Protein AF-0000000085124820 (afdb_homodimer)

Structure (mmCIF, N/CA/C/O backbone):
data_AF-0000000085124820-model_v1
#
loop_
_entity.id
_entity.type
_entity.pdbx_description
1 polymer 'Cupin 2 conserved barrel domain protein'
#
loop_
_atom_site.group_PDB
_atom_site.id
_atom_site.type_symbol
_atom_site.label_atom_id
_atom_site.label_alt_id
_atom_site.label_comp_id
_atom_site.label_asym_id
_atom_site.label_entity_id
_atom_site.label_seq_id
_atom_site.pdbx_PDB_ins_code
_atom_site.Cartn_x
_atom_site.Cartn_y
_atom_site.Cartn_z
_atom_site.occupancy
_atom_site.B_iso_or_equiv
_atom_site.auth_seq_id
_atom_site.auth_comp_id
_atom_site.auth_asym_id
_atom_site.auth_atom_id
_atom_site.pdbx_PDB_model_num
ATOM 1 N N . MET A 1 1 ? -10.109 -8.547 -11.883 1 89.12 1 MET A N 1
ATOM 2 C CA . MET A 1 1 ? -8.789 -7.934 -11.75 1 89.12 1 MET A CA 1
ATOM 3 C C . MET A 1 1 ? -8.812 -6.484 -12.227 1 89.12 1 MET A C 1
ATOM 5 O O . MET A 1 1 ? -9.57 -6.137 -13.133 1 89.12 1 MET A O 1
ATOM 9 N N . LYS A 1 2 ? -8.109 -5.598 -11.578 1 95.06 2 LYS A N 1
ATOM 10 C CA . LYS A 1 2 ? -7.84 -4.234 -12.031 1 95.06 2 LYS A CA 1
ATOM 11 C C . LYS A 1 2 ? -6.34 -3.988 -12.156 1 95.06 2 LYS A C 1
ATOM 13 O O . LYS A 1 2 ? -5.57 -4.316 -11.25 1 95.06 2 LYS A O 1
ATOM 18 N N . LEU A 1 3 ? -5.945 -3.562 -13.367 1 98.12 3 LEU A N 1
ATOM 19 C CA . LEU A 1 3 ? -4.562 -3.176 -13.617 1 98.12 3 LEU A CA 1
ATOM 20 C C . LEU A 1 3 ? -4.477 -1.727 -14.078 1 98.12 3 LEU A C 1
ATOM 22 O O . LEU A 1 3 ? -5.176 -1.329 -15.016 1 98.12 3 LEU A O 1
ATOM 26 N N . THR A 1 4 ? -3.756 -0.918 -13.445 1 98.69 4 THR A N 1
ATOM 27 C CA . THR A 1 4 ? -3.502 0.461 -13.844 1 98.69 4 THR A CA 1
ATOM 28 C C . THR A 1 4 ? -2.045 0.838 -13.594 1 98.69 4 THR A C 1
ATOM 30 O O . THR A 1 4 ? -1.232 -0.014 -13.227 1 98.69 4 THR A O 1
ATOM 33 N N . ASN A 1 5 ? -1.662 2.039 -13.977 1 98.75 5 ASN A N 1
ATOM 34 C CA . ASN A 1 5 ? -0.341 2.598 -13.711 1 98.75 5 ASN A CA 1
ATOM 35 C C . ASN A 1 5 ? -0.435 3.98 -13.07 1 98.75 5 ASN A C 1
ATOM 37 O O . ASN A 1 5 ? -1.304 4.777 -13.43 1 98.75 5 ASN A O 1
ATOM 41 N N . GLU A 1 6 ? 0.48 4.219 -12.164 1 98.38 6 GLU A N 1
ATOM 42 C CA . GLU A 1 6 ? 0.399 5.5 -11.461 1 98.38 6 GLU A CA 1
ATOM 43 C C . GLU A 1 6 ? 0.454 6.668 -12.445 1 98.38 6 GLU A C 1
ATOM 45 O O . GLU A 1 6 ? -0.133 7.723 -12.195 1 98.38 6 GLU A O 1
ATOM 50 N N . ASN A 1 7 ? 1.068 6.473 -13.617 1 97.88 7 ASN A N 1
ATOM 51 C CA . ASN A 1 7 ? 1.208 7.543 -14.602 1 97.88 7 ASN A CA 1
ATOM 52 C C . ASN A 1 7 ? -0.122 7.855 -15.281 1 97.88 7 ASN A C 1
ATOM 54 O O . ASN A 1 7 ? -0.252 8.875 -15.953 1 97.88 7 ASN A O 1
ATOM 58 N N . LYS A 1 8 ? -1.104 6.98 -15.156 1 98.12 8 LYS A N 1
ATOM 59 C CA . LYS A 1 8 ? -2.42 7.207 -15.75 1 98.12 8 LYS A CA 1
ATOM 60 C C . LYS A 1 8 ? -3.332 7.965 -14.789 1 98.12 8 LYS A C 1
ATOM 62 O O . LYS A 1 8 ? -4.52 8.141 -15.062 1 98.12 8 LYS A O 1
ATOM 67 N N . HIS A 1 9 ? -2.809 8.328 -13.656 1 98.56 9 HIS A N 1
ATOM 68 C CA . HIS A 1 9 ? -3.525 9.07 -12.625 1 98.56 9 HIS A CA 1
ATOM 69 C C . HIS A 1 9 ? -2.812 10.375 -12.289 1 98.56 9 HIS A C 1
ATOM 71 O O . HIS A 1 9 ? -1.619 10.523 -12.562 1 98.56 9 HIS A O 1
ATOM 77 N N . GLU A 1 10 ? -3.531 11.266 -11.703 1 98.12 10 GLU A N 1
ATOM 78 C CA . GLU A 1 10 ? -2.973 12.594 -11.438 1 98.12 10 GLU A CA 1
ATOM 79 C C . GLU A 1 10 ? -2.986 12.906 -9.938 1 98.12 10 GLU A C 1
ATOM 81 O O . GLU A 1 10 ? -3.918 12.523 -9.227 1 98.12 10 GLU A O 1
ATOM 86 N N . TYR A 1 11 ? -1.913 13.578 -9.57 1 98.25 11 TYR A N 1
ATOM 87 C CA . TYR A 1 11 ? -1.943 14.164 -8.227 1 98.25 11 TYR A CA 1
ATOM 88 C C . TYR A 1 11 ? -3.02 15.234 -8.125 1 98.25 11 TYR A C 1
ATOM 90 O O . TYR A 1 11 ? -3.291 15.945 -9.094 1 98.25 11 TYR A O 1
ATOM 98 N N . ARG A 1 12 ? -3.541 15.367 -6.953 1 97.19 12 ARG A N 1
ATOM 99 C CA . ARG A 1 12 ? -4.648 16.297 -6.738 1 97.19 12 ARG A CA 1
ATOM 100 C C . ARG A 1 12 ? -4.227 17.734 -7.047 1 97.19 12 ARG A C 1
ATOM 102 O O . ARG A 1 12 ? -5.027 18.516 -7.555 1 97.19 12 ARG A O 1
ATOM 109 N N . PHE A 1 13 ? -2.932 18.047 -6.844 1 96.69 13 PHE A N 1
ATOM 110 C CA . PHE A 1 13 ? -2.488 19.422 -6.996 1 96.69 13 PHE A CA 1
ATOM 111 C C . PHE A 1 13 ? -1.416 19.531 -8.07 1 96.69 13 PHE A C 1
ATOM 113 O O . PHE A 1 13 ? -0.455 20.297 -7.926 1 96.69 13 PHE A O 1
ATOM 120 N N . GLY A 1 14 ? -1.588 18.719 -9.125 1 94.56 14 GLY A N 1
ATOM 121 C CA . GLY A 1 14 ? -0.687 18.75 -10.266 1 94.56 14 GLY A CA 1
ATOM 122 C C . GLY A 1 14 ? 0.571 17.938 -10.055 1 94.56 14 GLY A C 1
ATOM 123 O O . GLY A 1 14 ? 0.647 16.781 -10.484 1 94.56 14 GLY A O 1
ATOM 124 N N . THR A 1 15 ? 1.435 18.453 -9.18 1 94.5 15 THR A N 1
ATOM 125 C CA . THR A 1 15 ? 2.717 17.781 -9 1 94.5 15 THR A CA 1
ATOM 126 C C . THR A 1 15 ? 2.807 17.141 -7.617 1 94.5 15 THR A C 1
ATOM 128 O O . THR A 1 15 ? 3.752 16.406 -7.328 1 94.5 15 THR A O 1
ATOM 131 N N . HIS A 1 16 ? 1.768 17.484 -6.84 1 97.38 16 HIS A N 1
ATOM 132 C CA . HIS A 1 16 ? 1.842 16.984 -5.473 1 97.38 16 HIS A CA 1
ATOM 133 C C . HIS A 1 16 ? 0.453 16.672 -4.922 1 97.38 16 HIS A C 1
ATOM 135 O O . HIS A 1 16 ? -0.55 16.875 -5.613 1 97.38 16 HIS A O 1
ATOM 141 N N . GLY A 1 17 ? 0.418 16.141 -3.705 1 98.06 17 GLY A N 1
ATOM 142 C CA . GLY A 1 17 ? -0.829 15.688 -3.105 1 98.06 17 GLY A CA 1
ATOM 143 C C . GLY A 1 17 ? -1.115 14.219 -3.35 1 98.06 17 GLY A C 1
ATOM 144 O O . GLY A 1 17 ? -0.301 13.516 -3.947 1 98.06 17 GLY A O 1
ATOM 145 N N . PRO A 1 18 ? -2.203 13.805 -2.838 1 98.19 18 PRO A N 1
ATOM 146 C CA . PRO A 1 18 ? -2.564 12.398 -3.027 1 98.19 18 PRO A CA 1
ATOM 147 C C . PRO A 1 18 ? -2.971 12.078 -4.465 1 98.19 18 PRO A C 1
ATOM 149 O O . PRO A 1 18 ? -3.623 12.898 -5.121 1 98.19 18 PRO A O 1
ATOM 152 N N . LYS A 1 19 ? -2.471 11.039 -4.988 1 98.69 19 LYS A N 1
ATOM 153 C CA . LYS A 1 19 ? -2.861 10.422 -6.254 1 98.69 19 LYS A CA 1
ATOM 154 C C . LYS A 1 19 ? -3.461 9.039 -6.023 1 98.69 19 LYS A C 1
ATOM 156 O O . LYS A 1 19 ? -2.746 8.094 -5.688 1 98.69 19 LYS A O 1
ATOM 161 N N . TYR A 1 20 ? -4.809 8.938 -6.211 1 98.5 20 TYR A N 1
ATOM 162 C CA . TYR A 1 20 ? -5.484 7.664 -5.984 1 98.5 20 TYR A CA 1
ATOM 163 C C . TYR A 1 20 ? -5.355 6.754 -7.203 1 98.5 20 TYR A C 1
ATOM 165 O O . TYR A 1 20 ? -5.617 7.18 -8.328 1 98.5 20 TYR A O 1
ATOM 173 N N . LEU A 1 21 ? -4.98 5.555 -6.961 1 98.69 21 LEU A N 1
ATOM 174 C CA . LEU A 1 21 ? -4.938 4.566 -8.031 1 98.69 21 LEU A CA 1
ATOM 175 C C . LEU A 1 21 ? -6.172 3.67 -7.996 1 98.69 21 LEU A C 1
ATOM 177 O O . LEU A 1 21 ? -6.582 3.125 -9.023 1 98.69 21 LEU A O 1
ATOM 181 N N . THR A 1 22 ? -6.723 3.48 -6.773 1 97.81 22 THR A N 1
ATOM 182 C CA . THR A 1 22 ? -7.977 2.75 -6.613 1 97.81 22 THR A CA 1
ATOM 183 C C . THR A 1 22 ? -8.797 3.336 -5.473 1 97.81 22 THR A C 1
ATOM 185 O O . THR A 1 22 ? -8.242 3.83 -4.488 1 97.81 22 THR A O 1
ATOM 188 N N . LYS A 1 23 ? -10.086 3.275 -5.641 1 96.88 23 LYS A N 1
ATOM 189 C CA . LYS A 1 23 ? -11.07 3.529 -4.594 1 96.88 23 LYS A CA 1
ATOM 190 C C . LYS A 1 23 ? -12.039 2.359 -4.453 1 96.88 23 LYS A C 1
ATOM 192 O O . LYS A 1 23 ? -13.094 2.344 -5.086 1 96.88 23 LYS A O 1
ATOM 197 N N . GLY A 1 24 ? -11.625 1.515 -3.551 1 95.94 24 GLY A N 1
ATOM 198 C CA . GLY A 1 24 ? -12.422 0.315 -3.355 1 95.94 24 GLY A CA 1
ATOM 199 C C . GLY A 1 24 ? -12.016 -0.83 -4.262 1 95.94 24 GLY A C 1
ATOM 200 O O . GLY A 1 24 ? -11.055 -0.713 -5.02 1 95.94 24 GLY A O 1
ATOM 201 N N . PRO A 1 25 ? -12.695 -1.983 -4.156 1 95.44 25 PRO A N 1
ATOM 202 C CA . PRO A 1 25 ? -13.867 -2.182 -3.297 1 95.44 25 PRO A CA 1
ATOM 203 C C . PRO A 1 25 ? -13.492 -2.352 -1.825 1 95.44 25 PRO A C 1
ATOM 205 O O . PRO A 1 25 ? -14.328 -2.146 -0.945 1 95.44 25 PRO A O 1
ATOM 208 N N . MET A 1 26 ? -12.211 -2.74 -1.497 1 96.88 26 MET A N 1
ATOM 209 C CA . MET A 1 26 ? -11.891 -3.031 -0.102 1 96.88 26 MET A CA 1
ATOM 210 C C . MET A 1 26 ? -11.094 -1.89 0.521 1 96.88 26 MET A C 1
ATOM 212 O O . MET A 1 26 ? -11.312 -1.537 1.682 1 96.88 26 MET A O 1
ATOM 216 N N . VAL A 1 27 ? -10.234 -1.326 -0.268 1 97.88 27 VAL A N 1
ATOM 217 C CA . VAL A 1 27 ? -9.383 -0.256 0.25 1 97.88 27 VAL A CA 1
ATOM 218 C C . VAL A 1 27 ? -9.32 0.885 -0.764 1 97.88 27 VAL A C 1
ATOM 220 O O . VAL A 1 27 ? -9.664 0.706 -1.935 1 97.88 27 VAL A O 1
ATOM 223 N N . ASP A 1 28 ? -9 2.033 -0.305 1 98 28 ASP A N 1
ATOM 224 C CA . ASP A 1 28 ? -8.43 3.076 -1.152 1 98 28 ASP A CA 1
ATOM 225 C C . ASP A 1 28 ? -6.902 3.064 -1.083 1 98 28 ASP A C 1
ATOM 227 O O . ASP A 1 28 ? -6.324 2.857 -0.013 1 98 28 ASP A O 1
ATOM 231 N N . MET A 1 29 ? -6.305 3.227 -2.229 1 98.62 29 MET A N 1
ATOM 232 C CA . MET A 1 29 ? -4.848 3.215 -2.258 1 98.62 29 MET A CA 1
ATOM 233 C C . MET A 1 29 ? -4.316 4.164 -3.324 1 98.62 29 MET A C 1
ATOM 235 O O . MET A 1 29 ? -4.906 4.293 -4.398 1 98.62 29 MET A O 1
ATOM 239 N N . GLY A 1 30 ? -3.223 4.793 -3.018 1 98.75 30 GLY A N 1
ATOM 240 C CA . GLY A 1 30 ? -2.529 5.66 -3.959 1 98.75 30 GLY A CA 1
ATOM 241 C C . GLY A 1 30 ? -1.131 6.035 -3.506 1 98.75 30 GLY A C 1
ATOM 242 O O . GLY A 1 30 ? -0.54 5.348 -2.668 1 98.75 30 GLY A O 1
ATOM 243 N N . VAL A 1 31 ? -0.598 6.984 -4.18 1 98.88 31 VAL A N 1
ATOM 244 C CA . VAL A 1 31 ? 0.69 7.574 -3.826 1 98.88 31 VAL A CA 1
ATOM 245 C C . VAL A 1 31 ? 0.506 9.047 -3.465 1 98.88 31 VAL A C 1
ATOM 247 O O . VAL A 1 31 ? -0.367 9.719 -4.016 1 98.88 31 VAL A O 1
ATOM 250 N N . VAL A 1 32 ? 1.283 9.492 -2.531 1 98.88 32 VAL A N 1
ATOM 251 C CA . VAL A 1 32 ? 1.224 10.898 -2.145 1 98.88 32 VAL A CA 1
ATOM 252 C C . VAL A 1 32 ? 2.621 11.508 -2.199 1 98.88 32 VAL A C 1
ATOM 254 O O . VAL A 1 32 ? 3.604 10.867 -1.826 1 98.88 32 VAL A O 1
ATOM 257 N N . VAL A 1 33 ? 2.711 12.688 -2.705 1 98.81 33 VAL A N 1
ATOM 258 C CA . VAL A 1 33 ? 3.93 13.492 -2.684 1 98.81 33 VAL A CA 1
ATOM 259 C C . VAL A 1 33 ? 3.686 14.781 -1.9 1 98.81 33 VAL A C 1
ATOM 261 O O . VAL A 1 33 ? 2.68 15.461 -2.111 1 98.81 33 VAL A O 1
ATOM 264 N N . ILE A 1 34 ? 4.523 15.023 -0.962 1 98.75 34 ILE A N 1
ATOM 265 C CA . ILE A 1 34 ? 4.523 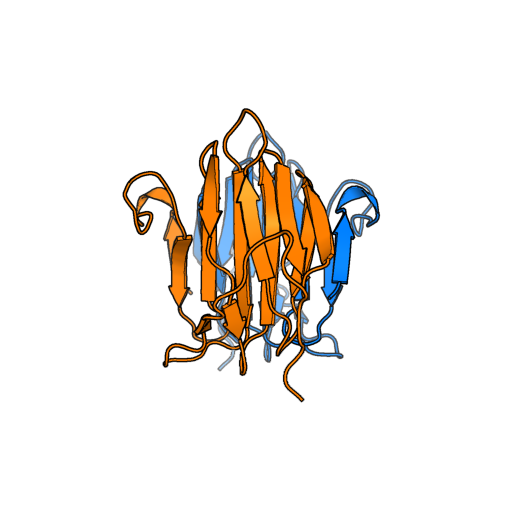16.281 -0.232 1 98.75 34 ILE A CA 1
ATOM 266 C C . ILE A 1 34 ? 5.816 17.047 -0.525 1 98.75 34 ILE A C 1
ATOM 268 O O . ILE A 1 34 ? 6.906 16.594 -0.169 1 98.75 34 ILE A O 1
ATOM 272 N N . GLY A 1 35 ? 5.645 18.141 -1.199 1 98.38 35 GLY A N 1
ATOM 273 C CA . GLY A 1 35 ? 6.797 18.938 -1.604 1 98.38 35 GLY A CA 1
ATOM 274 C C . GLY A 1 35 ? 7.512 19.594 -0.438 1 98.38 35 GLY A C 1
ATOM 275 O O . GLY A 1 35 ? 6.984 19.625 0.677 1 98.38 35 GLY A O 1
ATOM 276 N N . VAL A 1 36 ? 8.711 20.141 -0.765 1 97.94 36 VAL A N 1
ATOM 277 C CA . VAL A 1 36 ? 9.492 20.844 0.241 1 97.94 36 VAL A CA 1
ATOM 278 C C . VAL A 1 36 ? 8.688 22 0.803 1 97.94 36 VAL A C 1
ATOM 280 O O . VAL A 1 36 ? 8.164 22.828 0.046 1 97.94 36 VAL A O 1
ATOM 283 N N . GLY A 1 37 ? 8.516 22 2.139 1 97.56 37 GLY A N 1
ATOM 284 C CA . GLY A 1 37 ? 7.84 23.094 2.814 1 97.56 37 GLY A CA 1
ATOM 285 C C . GLY A 1 37 ? 6.328 22.969 2.799 1 97.56 37 GLY A C 1
ATOM 286 O O . GLY A 1 37 ? 5.629 23.766 3.439 1 97.56 37 GLY A O 1
ATOM 287 N N . GLU A 1 38 ? 5.809 21.969 2.125 1 97.75 38 GLU A N 1
ATOM 288 C CA . GLU A 1 38 ? 4.367 21.797 2.021 1 97.75 38 GLU A CA 1
ATOM 289 C C . GLU A 1 38 ? 3.803 21.109 3.266 1 97.75 38 GLU A C 1
ATOM 291 O O . GLU A 1 38 ? 4.531 20.438 3.992 1 97.75 38 GLU A O 1
ATOM 296 N N . GLU A 1 39 ? 2.512 21.328 3.469 1 96.88 39 GLU A N 1
ATOM 297 C CA . GLU A 1 39 ? 1.805 20.734 4.594 1 96.88 39 GLU A CA 1
ATOM 298 C C . GLU A 1 39 ? 0.5 20.078 4.145 1 96.88 39 GLU A C 1
ATOM 300 O O . GLU A 1 39 ? -0.139 20.547 3.199 1 96.88 39 GLU A O 1
ATOM 305 N N . HIS A 1 40 ? 0.171 19.047 4.73 1 96.88 40 HIS A N 1
ATOM 306 C CA . HIS A 1 40 ? -1.175 18.484 4.703 1 96.88 40 HIS A CA 1
ATOM 307 C C . HIS A 1 40 ? -1.888 18.703 6.035 1 96.88 40 HIS A C 1
ATOM 309 O O . HIS A 1 40 ? -1.462 18.172 7.066 1 96.88 40 HIS A O 1
ATOM 315 N N . PRO A 1 41 ? -2.967 19.40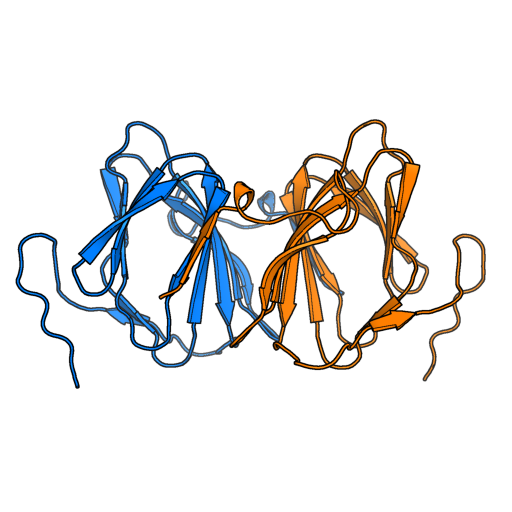6 5.996 1 96.69 41 PRO A N 1
ATOM 316 C CA . PRO A 1 41 ? -3.578 19.891 7.234 1 96.69 41 PRO A CA 1
ATOM 317 C C . PRO A 1 41 ? -4.012 18.766 8.164 1 96.69 41 PRO A C 1
ATOM 319 O O . PRO A 1 41 ? -4.305 17.656 7.707 1 96.69 41 PRO A O 1
ATOM 322 N N . CYS A 1 42 ? -4.121 19.125 9.352 1 97.38 42 CYS A N 1
ATOM 323 C CA . CYS A 1 42 ? -4.496 18.188 10.406 1 97.38 42 CYS A CA 1
ATOM 324 C C . CYS A 1 42 ? -5.918 17.672 10.211 1 97.38 42 CYS A C 1
ATOM 326 O O . CYS A 1 42 ? -6.844 18.469 9.992 1 97.38 42 CYS A O 1
ATOM 328 N N . HIS A 1 43 ? -6.109 16.438 10.242 1 97.38 43 HIS A N 1
ATOM 329 C CA . HIS A 1 43 ? -7.422 15.805 10.133 1 97.38 43 HIS A CA 1
ATOM 330 C C . HIS A 1 43 ? -7.414 14.406 10.742 1 97.38 43 HIS A C 1
ATOM 332 O O . HIS A 1 43 ? -6.355 13.875 11.094 1 97.38 43 HIS A O 1
ATOM 338 N N . LYS A 1 44 ? -8.555 13.852 10.969 1 96.75 44 LYS A N 1
ATOM 339 C CA . LYS A 1 44 ? -8.727 12.469 11.406 1 96.75 44 LYS A CA 1
ATOM 340 C C . LYS A 1 44 ? -9.797 11.758 10.586 1 96.75 44 LYS A C 1
ATOM 342 O O . LYS A 1 44 ? -10.562 12.398 9.875 1 96.75 44 LYS A O 1
ATOM 347 N N . HIS A 1 45 ? -9.734 10.484 10.609 1 95.81 45 HIS A N 1
ATOM 348 C CA . HIS A 1 45 ? -10.766 9.641 10.016 1 95.81 45 HIS A CA 1
ATOM 349 C C . HIS A 1 45 ? -11.562 8.914 11.094 1 95.81 45 HIS A C 1
ATOM 351 O O . HIS A 1 45 ? -11.008 8.508 12.109 1 95.81 45 HIS A O 1
ATOM 357 N N . THR A 1 46 ? -12.82 8.742 10.828 1 93.94 46 THR A N 1
ATOM 358 C CA . THR A 1 46 ? -13.672 8.141 11.859 1 93.94 46 THR A CA 1
ATOM 359 C C . THR A 1 46 ? -14.047 6.711 11.484 1 93.94 46 THR A C 1
ATOM 361 O O . THR A 1 46 ? -14.375 5.902 12.352 1 93.94 46 THR A O 1
ATOM 364 N N . LYS A 1 47 ? -13.906 6.379 10.258 1 95.19 47 LYS A N 1
ATOM 365 C CA . LYS A 1 47 ? -14.383 5.074 9.805 1 95.19 47 LYS A CA 1
ATOM 366 C C . LYS A 1 47 ? -13.258 4.285 9.133 1 95.19 47 LYS A C 1
ATOM 368 O O . LYS A 1 47 ? -13.375 3.072 8.945 1 95.19 47 LYS A O 1
ATOM 373 N N . GLN A 1 48 ? -12.188 5.004 8.781 1 96.19 48 GLN A N 1
ATOM 374 C CA . GLN A 1 48 ? -11.086 4.375 8.055 1 96.19 48 GLN A CA 1
ATOM 375 C C . GLN A 1 48 ? -9.773 4.535 8.812 1 96.19 48 GLN A C 1
ATOM 377 O O . GLN A 1 48 ? -9.508 5.586 9.398 1 96.19 48 GLN A O 1
ATOM 382 N N . GLU A 1 49 ? -9.023 3.506 8.828 1 96.56 49 GLU A N 1
ATOM 383 C CA . GLU A 1 49 ? -7.605 3.662 9.148 1 96.56 49 GLU A CA 1
ATOM 384 C C . GLU A 1 49 ? -6.82 4.16 7.938 1 96.56 49 GLU A C 1
ATOM 386 O O . GLU A 1 49 ? -7.152 3.828 6.797 1 96.56 49 GLU A O 1
ATOM 391 N N . GLU A 1 50 ? -5.848 4.883 8.148 1 98 50 GLU A N 1
ATOM 392 C CA . GLU A 1 50 ? -4.957 5.352 7.094 1 98 50 GLU A CA 1
ATOM 393 C C . GLU A 1 50 ? -3.5 5.035 7.414 1 98 50 GLU A C 1
ATOM 395 O O . GLU A 1 50 ? -3.055 5.223 8.547 1 98 50 GLU A O 1
ATOM 400 N N . SER A 1 51 ? -2.836 4.48 6.496 1 98.62 51 SER A N 1
ATOM 401 C CA . SER A 1 51 ? -1.438 4.121 6.711 1 98.62 51 SER A CA 1
ATOM 402 C C . SER A 1 51 ? -0.562 4.598 5.555 1 98.62 51 SER A C 1
ATOM 404 O O . SER A 1 51 ? -1.066 4.906 4.473 1 98.62 51 SER A O 1
ATOM 406 N N . PHE A 1 52 ? 0.729 4.73 5.812 1 98.88 52 PHE A N 1
ATOM 407 C CA . PHE A 1 52 ? 1.701 5.277 4.871 1 98.88 52 PHE A CA 1
ATOM 408 C C . PHE A 1 52 ? 2.969 4.43 4.848 1 98.88 52 PHE A C 1
ATOM 410 O O . PHE A 1 52 ? 3.572 4.18 5.895 1 98.88 52 PHE A O 1
ATOM 417 N N . PHE A 1 53 ? 3.373 3.943 3.734 1 98.94 53 PHE A N 1
ATOM 418 C CA . PHE A 1 53 ? 4.68 3.334 3.527 1 98.94 53 PHE A CA 1
ATOM 419 C C . PHE A 1 53 ? 5.598 4.273 2.75 1 98.94 53 PHE A C 1
ATOM 421 O O . PHE A 1 53 ? 5.336 4.578 1.584 1 98.94 53 PHE A O 1
ATOM 428 N N . VAL A 1 54 ? 6.664 4.703 3.377 1 98.94 54 VAL A N 1
ATOM 429 C CA . VAL A 1 54 ? 7.48 5.777 2.826 1 98.94 54 VAL A CA 1
ATOM 430 C C . VAL A 1 54 ? 8.398 5.227 1.739 1 98.94 54 VAL A C 1
ATOM 432 O O . VAL A 1 54 ? 9.148 4.273 1.977 1 98.94 54 VAL A O 1
ATOM 435 N N . LEU A 1 55 ? 8.328 5.84 0.621 1 98.88 55 LEU A N 1
ATOM 436 C CA . LEU A 1 55 ? 9.117 5.41 -0.528 1 98.88 55 LEU A CA 1
ATOM 437 C C . LEU A 1 55 ? 10.367 6.27 -0.68 1 98.88 55 LEU A C 1
ATOM 439 O O . LEU A 1 55 ? 11.43 5.773 -1.072 1 98.88 55 LEU A O 1
ATOM 443 N N . GLU A 1 56 ? 10.188 7.543 -0.454 1 98.75 56 GLU A N 1
ATOM 444 C CA . GLU A 1 56 ? 11.273 8.5 -0.638 1 98.75 56 GLU A CA 1
ATOM 445 C C . GLU A 1 56 ? 11.195 9.633 0.383 1 98.75 56 GLU A C 1
ATOM 447 O O . GLU A 1 56 ? 10.102 10.078 0.739 1 98.75 56 GLU A O 1
ATOM 452 N N . GLY A 1 57 ? 12.359 10.109 0.799 1 98.62 57 GLY A N 1
ATOM 453 C CA . GLY A 1 57 ? 12.445 11.305 1.628 1 98.62 57 GLY A CA 1
ATOM 454 C C . GLY A 1 57 ? 12.031 11.062 3.066 1 98.62 57 GLY A C 1
ATOM 455 O O . GLY A 1 57 ? 12.125 9.945 3.566 1 98.62 57 GLY A O 1
ATOM 456 N N . GLU A 1 58 ? 11.828 12.141 3.758 1 98.75 58 GLU A N 1
ATOM 457 C CA . GLU A 1 58 ? 11.359 12.156 5.141 1 98.75 58 GLU A CA 1
ATOM 458 C C . GLU A 1 58 ? 10.336 13.258 5.367 1 98.75 58 GLU A C 1
ATOM 460 O O . GLU A 1 58 ? 10.258 14.211 4.586 1 98.75 58 GLU A O 1
ATOM 465 N N . CYS A 1 59 ? 9.555 13.094 6.355 1 98.81 59 CYS A N 1
ATOM 466 C CA . CYS A 1 59 ? 8.484 14.047 6.633 1 98.81 59 CYS A CA 1
ATOM 467 C C . CYS A 1 59 ? 8.133 14.047 8.117 1 98.81 59 CYS A C 1
ATOM 469 O O . CYS A 1 59 ? 8.125 12.992 8.758 1 98.81 59 CYS A O 1
ATOM 471 N N . SER A 1 60 ? 7.875 15.203 8.641 1 98.69 60 SER A N 1
ATOM 472 C CA . SER A 1 60 ? 7.336 15.312 9.992 1 98.69 60 SER A CA 1
ATOM 473 C C . SER A 1 60 ? 5.84 15.023 10.016 1 98.69 60 SER A C 1
ATOM 475 O O . SER A 1 60 ? 5.086 15.578 9.211 1 98.69 60 SER A O 1
ATOM 477 N N . VAL A 1 61 ? 5.445 14.18 10.906 1 98.62 61 VAL A N 1
ATOM 478 C CA . VAL A 1 61 ? 4.035 13.883 11.117 1 98.62 61 VAL A CA 1
ATOM 479 C C . VAL A 1 61 ? 3.654 14.18 12.57 1 98.62 61 VAL A C 1
ATOM 481 O O . VAL A 1 61 ? 4.348 13.758 13.5 1 98.62 61 VAL A O 1
ATOM 484 N N . TYR A 1 62 ? 2.625 14.883 12.727 1 97.56 62 TYR A N 1
ATOM 485 C CA . TYR A 1 62 ? 2.08 15.148 14.055 1 97.56 62 TYR A CA 1
ATOM 486 C C . TYR A 1 62 ? 0.86 14.273 14.328 1 97.56 62 TYR A C 1
ATOM 488 O O . TYR A 1 62 ? -0.199 14.477 13.727 1 97.56 62 TYR A O 1
ATOM 496 N N . LEU A 1 63 ? 1.028 13.344 15.188 1 97.19 63 LEU A N 1
ATOM 497 C CA . LEU A 1 63 ? -0.025 12.422 15.602 1 97.19 63 LEU A CA 1
ATOM 498 C C . LEU A 1 63 ? -0.615 12.836 16.953 1 97.19 63 LEU A C 1
ATOM 500 O O . LEU A 1 63 ? 0.038 12.695 17.984 1 97.19 63 LEU A O 1
ATOM 504 N N . ASP A 1 64 ? -1.857 13.297 16.906 1 96.12 64 ASP A N 1
ATOM 505 C CA . ASP A 1 64 ? -2.457 13.859 18.125 1 96.12 64 ASP A CA 1
ATOM 506 C C . ASP A 1 64 ? -1.501 14.828 18.812 1 96.12 64 ASP A C 1
ATOM 508 O O . ASP A 1 64 ? -1.283 14.742 20.016 1 96.12 64 ASP A O 1
ATOM 512 N N . GLY A 1 65 ? -0.895 15.539 17.953 1 95.5 65 GLY A N 1
ATOM 513 C CA . GLY A 1 65 ? -0.081 16.641 18.453 1 95.5 65 GLY A CA 1
ATOM 514 C C . GLY A 1 65 ? 1.36 16.25 18.703 1 95.5 65 GLY A C 1
ATOM 515 O O . GLY A 1 65 ? 2.195 17.094 19.031 1 95.5 65 GLY A O 1
ATOM 516 N N . VAL A 1 66 ? 1.687 15.008 18.656 1 95.44 66 VAL A N 1
ATOM 517 C CA . VAL A 1 66 ? 3.035 14.531 18.938 1 95.44 66 VAL A CA 1
ATOM 518 C C . VAL A 1 66 ? 3.803 14.328 17.641 1 95.44 66 VAL A C 1
ATOM 520 O O . VAL A 1 66 ? 3.369 13.57 16.766 1 95.44 66 VAL A O 1
ATOM 523 N N . LYS A 1 67 ? 4.961 14.914 17.562 1 97.12 67 LYS A N 1
ATOM 524 C CA . LYS A 1 67 ? 5.754 14.891 16.344 1 97.12 67 LYS A CA 1
ATOM 525 C C . LYS A 1 67 ? 6.543 13.586 16.219 1 97.12 67 LYS A C 1
ATOM 527 O O . LYS A 1 67 ? 7.195 13.164 17.172 1 97.12 67 LYS A O 1
ATOM 532 N N . VAL A 1 68 ? 6.473 13.047 15.102 1 97.62 68 VAL A N 1
ATOM 533 C CA . VAL A 1 68 ? 7.336 11.938 14.695 1 97.62 68 VAL A CA 1
ATOM 534 C C . VAL A 1 68 ? 7.863 12.188 13.281 1 97.62 68 VAL A C 1
ATOM 536 O O . VAL A 1 68 ? 7.152 12.734 12.438 1 97.62 68 VAL A O 1
ATOM 539 N N . VAL A 1 69 ? 9.133 11.836 13.047 1 98.69 69 VAL A N 1
ATOM 540 C CA . VAL A 1 69 ? 9.688 11.938 11.703 1 98.69 69 VAL A CA 1
ATOM 541 C C . VAL A 1 69 ? 9.719 10.555 11.055 1 98.69 69 VAL A C 1
ATOM 543 O O . VAL A 1 69 ? 10.266 9.609 11.625 1 98.69 69 VAL A O 1
ATOM 546 N N . ILE A 1 70 ? 9.125 10.484 9.859 1 98.75 70 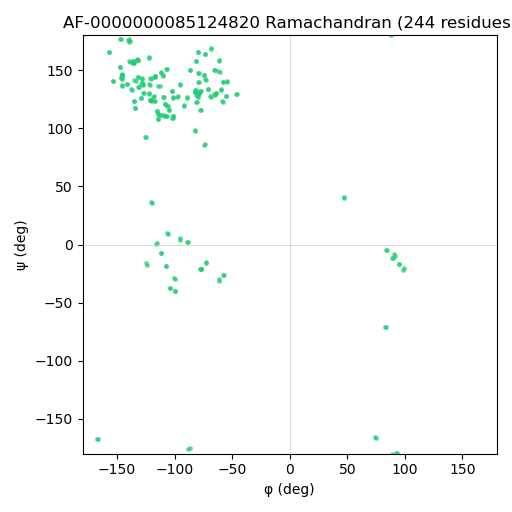ILE A N 1
ATOM 547 C CA . ILE A 1 70 ? 9.141 9.211 9.148 1 98.75 70 ILE A CA 1
ATOM 548 C C . ILE A 1 70 ? 10.016 9.336 7.898 1 98.75 70 ILE A C 1
ATOM 550 O O . ILE A 1 70 ? 10.117 10.414 7.312 1 98.75 70 ILE A O 1
ATOM 554 N N . LYS A 1 71 ? 10.617 8.266 7.586 1 98.81 71 LYS A N 1
ATOM 555 C CA . LYS A 1 71 ? 11.57 8.242 6.48 1 98.81 71 LYS A CA 1
ATOM 556 C C . LYS A 1 71 ? 11.406 6.973 5.645 1 98.81 71 LYS A C 1
ATOM 558 O O . LYS A 1 71 ? 10.641 6.082 6.008 1 98.81 71 LYS A O 1
ATOM 563 N N . LYS A 1 72 ? 12.18 6.949 4.555 1 98.75 72 LYS A N 1
ATOM 564 C CA . LYS A 1 72 ? 12.102 5.824 3.633 1 98.75 72 LYS A CA 1
ATOM 565 C C . LYS A 1 72 ? 12.125 4.496 4.383 1 98.75 72 LYS A C 1
ATOM 567 O O . LYS A 1 72 ? 12.977 4.273 5.242 1 98.75 72 LYS A O 1
ATOM 572 N N . GLY A 1 73 ? 11.18 3.682 4.062 1 98.75 73 GLY A N 1
ATOM 573 C CA . GLY A 1 73 ? 11.109 2.355 4.656 1 98.75 73 GLY A CA 1
ATOM 574 C C . GLY A 1 73 ? 10.195 2.289 5.863 1 98.75 73 GLY A C 1
ATOM 575 O O . GLY A 1 73 ? 9.82 1.202 6.301 1 98.75 73 GLY A O 1
ATOM 576 N N . ASP A 1 74 ? 9.844 3.412 6.438 1 98.94 74 ASP A N 1
ATOM 577 C CA . ASP A 1 74 ? 8.922 3.438 7.566 1 98.94 74 ASP A CA 1
ATOM 578 C C . ASP A 1 74 ? 7.492 3.145 7.117 1 98.94 74 ASP A C 1
ATOM 580 O O . ASP A 1 74 ? 7.094 3.518 6.012 1 98.94 74 ASP A O 1
ATOM 584 N N . TYR A 1 75 ? 6.773 2.434 7.875 1 98.88 75 TYR A N 1
ATOM 585 C CA . TYR A 1 75 ? 5.332 2.229 7.762 1 98.88 75 TYR A CA 1
ATOM 586 C C . TYR A 1 75 ? 4.605 2.812 8.969 1 98.88 75 TYR A C 1
ATOM 588 O O . TYR A 1 75 ? 4.828 2.387 10.102 1 98.88 75 TYR A O 1
ATOM 596 N N . LEU A 1 76 ? 3.795 3.838 8.719 1 98.81 76 LEU A N 1
ATOM 597 C CA . LEU A 1 76 ? 3.004 4.488 9.758 1 98.81 76 LEU A CA 1
ATOM 598 C C . LEU A 1 76 ? 1.525 4.148 9.602 1 98.81 76 LEU A C 1
ATOM 600 O O . LEU A 1 76 ? 0.926 4.414 8.562 1 98.81 76 LEU A O 1
ATOM 604 N N . GLN A 1 77 ? 0.919 3.58 10.531 1 98.31 77 GLN A N 1
ATOM 605 C CA . GLN A 1 77 ? -0.504 3.258 10.57 1 98.31 77 GLN A CA 1
ATOM 606 C C . GLN A 1 77 ? -1.241 4.145 11.57 1 98.31 77 GLN A C 1
ATOM 608 O O . GLN A 1 77 ? -1.021 4.043 12.781 1 98.31 77 GLN A O 1
ATOM 613 N N . CYS A 1 78 ? -2.053 5.008 11.078 1 97.38 78 CYS A N 1
ATOM 614 C CA . CYS A 1 78 ? -2.881 5.875 11.906 1 97.38 78 CYS A CA 1
ATOM 615 C C . CYS A 1 78 ? -4.219 5.219 12.227 1 97.38 78 CYS A C 1
ATOM 617 O O . CYS A 1 78 ? -4.969 4.859 11.312 1 97.38 78 CYS A O 1
ATOM 619 N N . GLU A 1 79 ? -4.562 5.117 13.445 1 94.25 79 GLU A N 1
ATOM 620 C CA . GLU A 1 79 ? -5.773 4.438 13.891 1 94.25 79 GLU A CA 1
ATOM 621 C C . GLU A 1 79 ? -7.004 5.324 13.719 1 94.25 79 GLU A C 1
ATOM 623 O O . GLU A 1 79 ? -6.879 6.531 13.492 1 94.25 79 GLU A O 1
ATOM 628 N N . LEU A 1 80 ? -8.141 4.664 13.82 1 94.19 80 LEU A N 1
ATOM 629 C CA . LEU A 1 80 ? -9.391 5.418 13.797 1 94.19 80 LEU A CA 1
ATOM 630 C C . LEU A 1 80 ? -9.398 6.492 14.883 1 94.19 80 LEU A C 1
ATOM 632 O O . LEU A 1 80 ? -9.016 6.227 16.031 1 94.19 80 LEU A O 1
ATOM 636 N N . GLY A 1 81 ? -9.688 7.664 14.438 1 94.38 81 GLY A N 1
ATOM 637 C CA . GLY A 1 81 ? -9.844 8.742 15.398 1 94.38 81 GLY A CA 1
ATOM 638 C C . GLY A 1 81 ? -8.547 9.469 15.703 1 94.38 81 GLY A C 1
ATOM 639 O O . GLY A 1 81 ? -8.547 10.516 16.344 1 94.38 81 GLY A O 1
ATOM 640 N N . GLU A 1 82 ? -7.438 8.914 15.266 1 96 82 GLU A N 1
ATOM 641 C CA . GLU A 1 82 ? -6.152 9.562 15.508 1 96 82 GLU A CA 1
ATOM 642 C C . GLU A 1 82 ? -5.898 10.672 14.5 1 96 82 GLU A C 1
ATOM 644 O O . GLU A 1 82 ? -5.941 10.445 13.289 1 96 82 GLU A O 1
ATOM 649 N N . SER A 1 83 ? -5.691 11.852 15.016 1 96.81 83 SER A N 1
ATOM 650 C CA . SER A 1 83 ? -5.402 12.969 14.125 1 96.81 83 SER A CA 1
ATOM 651 C C . SER A 1 83 ? -3.984 12.891 13.57 1 96.81 83 SER A C 1
ATOM 653 O O . SER A 1 83 ? -3.059 12.484 14.281 1 96.81 83 SER A O 1
ATOM 655 N N . HIS A 1 84 ? -3.803 13.328 12.344 1 97.88 84 HIS A N 1
ATOM 656 C CA . HIS A 1 84 ? -2.469 13.359 11.758 1 97.88 84 HIS A CA 1
ATOM 657 C C . HIS A 1 84 ? -2.316 14.555 10.812 1 97.88 84 HIS A C 1
ATOM 659 O O . HIS A 1 84 ? -3.26 14.914 10.102 1 97.88 84 HIS A O 1
ATOM 665 N N . MET A 1 85 ? -1.236 15.195 10.922 1 98.12 85 MET A N 1
ATOM 666 C CA . MET A 1 85 ? -0.79 16.297 10.086 1 98.12 85 MET A CA 1
ATOM 667 C C . MET A 1 85 ? 0.617 16.047 9.547 1 98.12 85 MET A C 1
ATOM 669 O O . MET A 1 85 ? 1.479 15.547 10.273 1 98.12 85 MET A O 1
ATOM 673 N N . PHE A 1 86 ? 0.835 16.391 8.297 1 98.69 86 PHE A N 1
ATOM 674 C CA . PHE A 1 86 ? 2.154 16.219 7.695 1 98.69 86 PHE A CA 1
ATOM 675 C C . PHE A 1 86 ? 2.771 17.578 7.359 1 98.69 86 PHE A C 1
ATOM 677 O O . PHE A 1 86 ? 2.088 18.469 6.844 1 98.69 86 PHE A O 1
ATOM 684 N N . ILE A 1 87 ? 3.994 17.734 7.656 1 98.44 87 ILE A N 1
ATOM 685 C CA . ILE A 1 87 ? 4.797 18.859 7.223 1 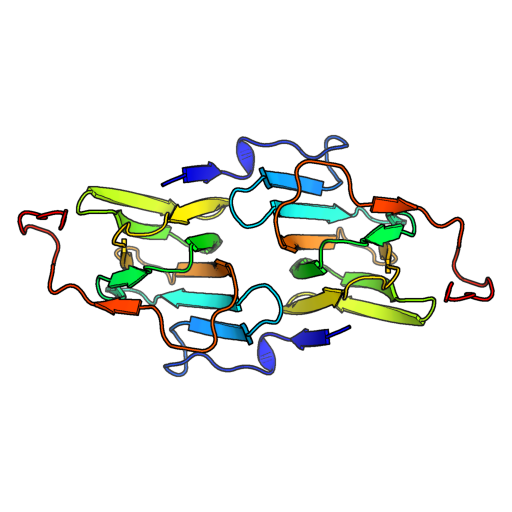98.44 87 ILE A CA 1
ATOM 686 C C . ILE A 1 87 ? 6.152 18.375 6.715 1 98.44 87 ILE A C 1
ATOM 688 O O . ILE A 1 87 ? 6.918 17.766 7.461 1 98.44 87 ILE A O 1
ATOM 692 N N . ASN A 1 88 ? 6.422 18.625 5.434 1 98.62 88 ASN A N 1
ATOM 693 C CA . ASN A 1 88 ? 7.75 18.297 4.926 1 98.62 88 ASN A CA 1
ATOM 694 C C . ASN A 1 88 ? 8.766 19.391 5.238 1 98.62 88 ASN A C 1
ATOM 696 O O . ASN A 1 88 ? 8.898 20.359 4.477 1 98.62 88 ASN A O 1
ATOM 700 N N . GLU A 1 89 ? 9.453 19.172 6.223 1 97.69 89 GLU A N 1
ATOM 701 C CA . GLU A 1 89 ? 10.438 20.141 6.684 1 97.69 89 GLU A CA 1
ATOM 702 C C . GLU A 1 89 ? 11.828 19.812 6.137 1 97.69 89 GLU A C 1
ATOM 704 O O . GLU A 1 89 ? 12.82 20.422 6.551 1 97.69 89 GLU A O 1
ATOM 709 N N . SER A 1 90 ? 11.914 18.844 5.305 1 97.81 90 SER A N 1
ATOM 710 C CA . SER A 1 90 ? 13.195 18.438 4.727 1 97.81 90 SER A CA 1
ATOM 711 C C . SER A 1 90 ? 13.5 19.219 3.453 1 97.81 90 SER A C 1
ATOM 713 O O . SER A 1 90 ? 12.789 20.172 3.117 1 97.81 90 SER A O 1
ATOM 715 N N . ASP A 1 91 ? 14.641 18.844 2.779 1 98.12 91 ASP A N 1
ATOM 716 C CA . ASP A 1 91 ? 15.086 19.594 1.611 1 98.12 91 ASP A CA 1
ATOM 717 C C . ASP A 1 91 ? 14.805 18.828 0.322 1 98.12 91 ASP A C 1
ATOM 719 O O . ASP A 1 91 ? 15.32 19.172 -0.74 1 98.12 91 ASP A O 1
ATOM 723 N N . LYS A 1 92 ? 14.078 17.766 0.421 1 98.38 92 LYS A N 1
ATOM 724 C CA . LYS A 1 92 ? 13.656 16.984 -0.729 1 98.38 92 LYS A CA 1
ATOM 725 C C . LYS A 1 92 ? 12.18 16.594 -0.625 1 98.38 92 LYS A C 1
ATOM 727 O O . LYS A 1 92 ? 11.617 16.562 0.472 1 98.38 92 LYS A O 1
ATOM 732 N N . PRO A 1 93 ? 11.539 16.328 -1.731 1 98.62 93 PRO A N 1
ATOM 733 C CA . PRO A 1 93 ? 10.148 15.867 -1.673 1 98.62 93 PRO A CA 1
ATOM 734 C C . PRO A 1 93 ? 9.992 14.555 -0.91 1 98.62 93 PRO A C 1
ATOM 736 O O . PRO A 1 93 ? 10.922 13.75 -0.853 1 98.62 93 PRO A O 1
ATOM 739 N N . PHE A 1 94 ? 8.852 14.445 -0.297 1 98.81 94 PHE A N 1
ATOM 740 C CA . PHE A 1 94 ? 8.43 13.234 0.406 1 98.81 94 PHE A CA 1
ATOM 741 C C . PHE A 1 94 ? 7.426 12.445 -0.423 1 98.81 94 PHE A C 1
ATOM 743 O O . PHE A 1 94 ? 6.508 13.023 -1.01 1 98.81 94 PHE A O 1
ATOM 750 N N . LYS A 1 95 ? 7.645 11.086 -0.568 1 98.88 95 LYS A N 1
ATOM 751 C CA . LYS A 1 95 ? 6.734 10.227 -1.316 1 98.88 95 LYS A CA 1
ATOM 752 C C . LYS A 1 95 ? 6.379 8.977 -0.519 1 98.88 95 LYS A C 1
ATOM 754 O O . LYS A 1 95 ? 7.25 8.367 0.106 1 98.88 95 LYS A O 1
ATOM 759 N N . ALA A 1 96 ? 5.113 8.656 -0.528 1 98.94 96 ALA A N 1
ATOM 760 C CA . ALA A 1 96 ? 4.676 7.465 0.19 1 98.94 96 ALA A CA 1
ATOM 761 C C . ALA A 1 96 ? 3.49 6.809 -0.51 1 98.94 96 ALA A C 1
ATOM 763 O O . ALA A 1 96 ? 2.758 7.465 -1.254 1 98.94 96 ALA A O 1
ATOM 764 N N . VAL A 1 97 ? 3.354 5.52 -0.339 1 98.94 97 VAL A N 1
ATOM 765 C CA . VAL A 1 97 ? 2.094 4.832 -0.592 1 98.94 97 VAL A CA 1
ATOM 766 C C . VAL A 1 97 ? 1.129 5.078 0.565 1 98.94 97 VAL A C 1
ATOM 768 O O . VAL A 1 97 ? 1.512 4.977 1.733 1 98.94 97 VAL A O 1
ATOM 771 N N . PHE A 1 98 ? -0.11 5.445 0.291 1 98.88 98 PHE A N 1
ATOM 772 C CA . PHE A 1 98 ? -1.103 5.535 1.354 1 98.88 98 PHE A CA 1
ATOM 773 C C . PHE A 1 98 ? -2.242 4.551 1.12 1 98.88 98 PHE A C 1
ATOM 775 O O . PHE A 1 98 ? -2.594 4.266 -0.025 1 98.88 98 PHE A O 1
ATOM 782 N N . ILE A 1 99 ? -2.756 4.008 2.201 1 98.75 99 ILE A N 1
ATOM 783 C CA . ILE A 1 99 ? -3.85 3.04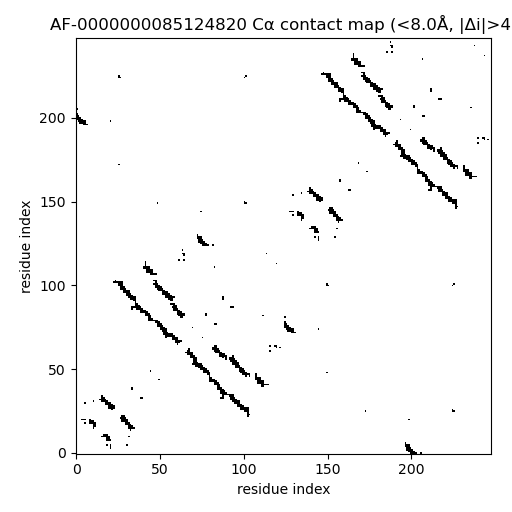3 2.205 1 98.75 99 ILE A CA 1
ATOM 784 C C . ILE A 1 99 ? -4.934 3.492 3.184 1 98.75 99 ILE A C 1
ATOM 786 O O . ILE A 1 99 ? -4.641 3.816 4.336 1 98.75 99 ILE A O 1
ATOM 790 N N . LYS A 1 100 ? -6.125 3.6 2.754 1 98.06 100 LYS A N 1
ATOM 791 C CA . LYS A 1 100 ? -7.289 3.768 3.621 1 98.06 100 LYS A CA 1
ATOM 792 C C . LYS A 1 100 ? -8.156 2.51 3.629 1 98.06 100 LYS A C 1
ATOM 794 O O . LYS A 1 100 ? -8.523 2 2.57 1 98.06 100 LYS A O 1
ATOM 799 N N . ALA A 1 101 ? -8.406 2.062 4.711 1 97.62 101 ALA A N 1
ATOM 800 C CA . ALA A 1 101 ? -9.172 0.82 4.828 1 97.62 101 ALA A CA 1
ATOM 801 C C . ALA A 1 101 ? -10.141 0.879 6 1 97.62 101 ALA A C 1
ATOM 803 O O . ALA A 1 101 ? -9.797 1.381 7.074 1 97.62 101 ALA A O 1
ATOM 804 N N . PRO A 1 102 ? -11.398 0.405 5.918 1 97.25 102 PRO A N 1
ATOM 805 C CA . PRO A 1 102 ? -12 -0.084 4.676 1 97.25 102 PRO A CA 1
ATOM 806 C C . PRO A 1 102 ? -12.367 1.045 3.713 1 97.25 102 PRO A C 1
ATOM 808 O O . PRO A 1 102 ? -12.297 2.221 4.082 1 97.25 102 PRO A O 1
ATOM 811 N N . HIS A 1 103 ? -12.594 0.639 2.502 1 97.19 103 HIS A N 1
ATOM 812 C CA . HIS A 1 103 ? -13.141 1.626 1.578 1 97.19 103 HIS A CA 1
ATOM 813 C C . HIS A 1 103 ? -14.461 2.191 2.096 1 97.19 103 HIS A C 1
ATOM 815 O O . HIS A 1 103 ? -15.273 1.457 2.656 1 97.19 103 HIS A O 1
ATOM 821 N N . PHE A 1 104 ? -14.578 3.449 1.91 1 93.75 104 PHE A N 1
ATOM 822 C CA . PHE A 1 104 ? -15.805 4.168 2.26 1 93.75 104 PHE A CA 1
ATOM 823 C C . PHE A 1 104 ? -16.172 5.16 1.169 1 93.75 104 PHE A C 1
ATOM 825 O O . PHE A 1 104 ? -15.328 5.926 0.7 1 93.75 104 PHE A O 1
ATOM 832 N N . ASP A 1 105 ? -17.453 5.172 0.761 1 90.19 105 ASP A N 1
ATOM 833 C CA . ASP A 1 105 ? -17.906 5.949 -0.39 1 90.19 105 ASP A CA 1
ATOM 834 C C . ASP A 1 105 ? -18.031 7.43 -0.041 1 90.19 105 ASP A C 1
ATOM 836 O O . ASP A 1 105 ? -18.016 8.281 -0.929 1 90.19 105 ASP A O 1
ATOM 840 N N . VAL A 1 106 ? -18.141 7.664 1.165 1 88.44 106 VAL A N 1
ATOM 841 C CA . VAL A 1 106 ? -18.297 9.055 1.57 1 88.44 106 VAL A CA 1
ATOM 842 C C . VAL A 1 106 ? -17.016 9.562 2.217 1 88.44 106 VAL A C 1
ATOM 844 O O . VAL A 1 106 ? -16.234 8.773 2.77 1 88.44 106 VAL A O 1
ATOM 847 N N . LYS A 1 107 ? -16.859 10.789 2.062 1 88.38 107 LYS A N 1
ATOM 848 C CA . LYS A 1 107 ? -15.672 11.383 2.676 1 88.38 107 LYS A CA 1
ATOM 849 C C . LYS A 1 107 ? -15.664 11.172 4.188 1 88.38 107 LYS A C 1
ATOM 851 O O . LYS A 1 107 ? -16.688 11.367 4.848 1 88.38 107 LYS A O 1
ATOM 856 N N . ASP A 1 108 ? -14.547 10.773 4.66 1 93.31 108 ASP A N 1
ATOM 857 C CA . ASP A 1 108 ? -14.422 10.406 6.07 1 93.31 108 ASP A CA 1
ATOM 858 C C . ASP A 1 108 ? -13.461 11.336 6.797 1 93.31 108 ASP A C 1
ATOM 860 O O . ASP A 1 108 ? -13.312 11.25 8.016 1 93.31 108 ASP A O 1
ATOM 864 N N . SER A 1 109 ? -12.914 12.266 6.133 1 94 109 SER A N 1
ATOM 865 C CA . SER A 1 109 ? -11.938 13.141 6.758 1 94 109 SER A CA 1
ATOM 866 C C . SER A 1 109 ? -12.617 14.219 7.598 1 94 109 SER A C 1
ATOM 868 O O . SER A 1 109 ? -13.555 14.875 7.133 1 94 109 SER A O 1
ATOM 870 N N . VAL A 1 110 ? -12.242 14.391 8.766 1 95.44 110 VAL A N 1
ATOM 871 C CA . VAL A 1 110 ? -12.641 15.477 9.656 1 95.44 110 VAL A CA 1
ATOM 872 C C . VAL A 1 110 ? -11.453 16.391 9.938 1 95.44 110 VAL A C 1
ATOM 874 O O . VAL A 1 110 ? -10.531 16 10.672 1 95.44 110 VAL A O 1
ATOM 877 N N . TYR A 1 111 ? -11.531 17.578 9.43 1 96 111 TYR A N 1
ATOM 878 C CA . TYR A 1 111 ? -10.422 18.5 9.594 1 96 111 TYR A CA 1
ATOM 879 C C . TYR A 1 111 ? -10.438 19.141 10.977 1 96 111 TYR A C 1
ATOM 881 O O . TYR A 1 111 ? -11.5 19.453 11.508 1 96 111 TYR A O 1
ATOM 889 N N . ILE A 1 112 ? -9.297 19.25 11.477 1 95 112 ILE A N 1
ATOM 890 C CA . ILE A 1 112 ? -9.086 19.828 12.805 1 95 112 ILE A CA 1
ATOM 891 C C . ILE A 1 112 ? -8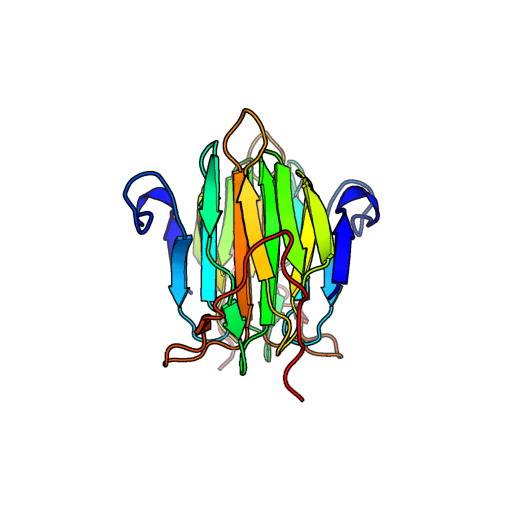.25 21.094 12.695 1 95 112 ILE A C 1
ATOM 893 O O . ILE A 1 112 ? -7.18 21.094 12.078 1 95 112 ILE A O 1
ATOM 897 N N . ASP A 1 113 ? -8.781 22.141 13.195 1 94.62 113 ASP A N 1
ATOM 898 C CA . ASP A 1 113 ? -8.016 23.375 13.219 1 94.62 113 ASP A CA 1
ATOM 899 C C . ASP A 1 113 ? -6.926 23.344 14.281 1 94.62 113 ASP A C 1
ATOM 901 O O . ASP A 1 113 ? -7.164 23.719 15.438 1 94.62 113 ASP A O 1
ATOM 905 N N . TRP A 1 114 ? -5.82 22.828 13.953 1 96.12 114 TRP A N 1
ATOM 906 C CA . TRP A 1 114 ? -4.691 22.656 14.867 1 96.12 114 TRP A CA 1
ATOM 907 C C . TRP A 1 114 ? -3.367 22.828 14.133 1 96.12 114 TRP A C 1
ATOM 909 O O . TRP A 1 114 ? -3.225 22.391 12.984 1 96.12 114 TRP A O 1
ATOM 919 N N . LYS A 1 115 ? -2.416 23.422 14.789 1 95.12 115 LYS A N 1
ATOM 920 C CA . LYS A 1 115 ? -1.068 23.609 14.266 1 95.12 115 LYS A CA 1
ATOM 921 C C . LYS A 1 115 ? -0.014 23.297 15.32 1 95.12 115 LYS A C 1
ATOM 923 O O . LYS A 1 115 ? -0.292 23.359 16.516 1 95.12 115 LYS A O 1
ATOM 928 N N . PRO A 1 116 ? 1.174 22.969 14.836 1 94.69 116 PRO A N 1
ATOM 929 C CA . PRO A 1 116 ? 2.246 22.734 15.805 1 94.69 116 PRO A CA 1
ATOM 930 C C . PRO A 1 116 ? 2.449 23.906 16.766 1 94.69 116 PRO A C 1
ATOM 932 O O . PRO A 1 116 ? 2.416 25.062 16.344 1 94.69 116 PRO A O 1
ATOM 935 N N . GLY A 1 117 ? 2.695 23.578 18.031 1 92.94 117 GLY A N 1
ATOM 936 C CA . GLY A 1 117 ? 2.863 24.625 19.031 1 92.94 117 GLY A CA 1
ATOM 937 C C . GLY A 1 117 ? 1.611 24.875 19.844 1 92.94 117 GLY A C 1
ATOM 938 O O . GLY A 1 117 ? 1.675 25.469 20.922 1 92.94 117 GLY A O 1
ATOM 939 N N . GLN A 1 118 ? 0.448 24.453 19.281 1 93.69 118 GLN A N 1
ATOM 940 C CA . GLN A 1 118 ? -0.799 24.562 20.031 1 93.69 118 GLN A CA 1
ATOM 941 C C . GLN A 1 118 ? -1.007 23.328 20.922 1 93.69 118 GLN A C 1
ATOM 943 O O . GLN A 1 118 ? -0.511 22.25 20.609 1 93.69 118 GLN A O 1
ATOM 948 N N . GLU A 1 119 ? -1.675 23.562 22.016 1 92.81 119 GLU A N 1
ATOM 949 C CA . GLU A 1 119 ? -2.076 22.406 22.812 1 92.81 119 GLU A CA 1
ATOM 950 C C . GLU A 1 119 ? -3.062 21.516 22.047 1 92.81 119 GLU A C 1
ATOM 952 O O . GLU A 1 119 ? -4 22.031 21.422 1 92.81 119 GLU A O 1
ATOM 957 N N . PHE A 1 120 ? -2.83 20.266 22 1 93.12 120 PHE A N 1
ATOM 958 C CA . PHE A 1 120 ? -3.746 19.359 21.328 1 93.12 120 PHE A CA 1
ATOM 959 C C . PHE A 1 120 ? -4.773 18.812 22.312 1 93.12 120 PHE A C 1
ATOM 961 O O . PHE A 1 120 ? -4.414 18.188 23.312 1 93.12 120 PHE A O 1
ATOM 968 N N . ILE A 1 121 ? -6.016 19.078 22.016 1 87.62 121 ILE A N 1
ATOM 969 C CA . ILE A 1 121 ? -7.105 18.578 22.844 1 87.62 121 ILE A CA 1
ATOM 970 C C . ILE A 1 121 ? -7.836 17.453 22.109 1 87.62 121 ILE A C 1
ATOM 972 O O . ILE A 1 121 ? -8.477 17.688 21.078 1 87.62 121 ILE A O 1
ATOM 976 N N . LYS A 1 122 ? -7.664 16.219 22.641 1 84.06 122 LYS A N 1
ATOM 977 C CA . LYS A 1 122 ? -8.32 15.07 22.031 1 84.06 122 LYS A CA 1
ATOM 978 C C . LYS A 1 122 ? -9.797 15.016 22.391 1 84.06 122 LYS A C 1
ATOM 980 O O . LYS A 1 122 ? -10.156 15.062 23.578 1 84.06 122 LYS A O 1
ATOM 985 N N . GLU A 1 123 ? -10.562 15.156 21.328 1 74.12 123 GLU A N 1
ATOM 986 C CA . GLU A 1 123 ? -11.992 15.062 21.609 1 74.12 123 GLU A CA 1
ATOM 987 C C . GLU A 1 123 ? -12.375 13.641 22.016 1 74.12 123 GLU A C 1
ATOM 989 O O . GLU A 1 123 ? -11.828 12.664 21.5 1 74.12 123 GLU A O 1
ATOM 994 N N . ALA A 1 124 ? -13.055 13.594 23.203 1 59.81 124 ALA A N 1
ATOM 995 C CA . ALA A 1 124 ? -13.539 12.328 23.75 1 59.81 124 ALA A CA 1
ATOM 996 C C . ALA A 1 124 ? -14.367 11.562 22.719 1 59.81 124 ALA A C 1
ATOM 998 O O . ALA A 1 124 ? -15.047 12.172 21.891 1 59.81 124 ALA A O 1
ATOM 999 N N . MET B 1 1 ? -1.721 4.293 17.062 1 88.44 1 MET B N 1
ATOM 1000 C CA . MET B 1 1 ? -0.768 4.398 15.961 1 88.44 1 MET B CA 1
ATOM 1001 C C . MET B 1 1 ? 0.245 3.258 16 1 88.44 1 MET B C 1
ATOM 1003 O O . MET B 1 1 ? 0.593 2.773 17.078 1 88.44 1 MET B O 1
ATOM 1007 N N . LYS B 1 2 ? 0.624 2.727 14.883 1 95 2 LYS B N 1
ATOM 1008 C CA . LYS B 1 2 ? 1.741 1.8 14.734 1 95 2 LYS B CA 1
ATOM 1009 C C . LYS B 1 2 ? 2.789 2.352 13.766 1 95 2 LYS B C 1
ATOM 1011 O O . LYS B 1 2 ? 2.451 2.82 12.68 1 95 2 LYS B O 1
ATOM 1016 N N . LEU B 1 3 ? 4.027 2.424 14.281 1 98.06 3 LEU B N 1
ATOM 1017 C CA . LEU B 1 3 ? 5.16 2.824 13.453 1 98.06 3 LEU B CA 1
ATOM 1018 C C . LEU B 1 3 ? 6.227 1.732 13.43 1 98.06 3 LEU B C 1
ATOM 1020 O O . LEU B 1 3 ? 6.652 1.249 14.477 1 98.06 3 LEU B O 1
ATOM 1024 N N . THR B 1 4 ? 6.602 1.281 12.312 1 98.69 4 THR B N 1
ATOM 1025 C CA . THR B 1 4 ? 7.688 0.321 12.141 1 98.69 4 THR B CA 1
ATOM 1026 C C . THR B 1 4 ? 8.516 0.66 10.906 1 98.69 4 THR B C 1
ATOM 1028 O O . THR B 1 4 ? 8.312 1.698 10.281 1 98.69 4 THR B O 1
ATOM 1031 N N . ASN B 1 5 ? 9.578 -0.092 10.68 1 98.75 5 ASN B N 1
ATOM 1032 C CA . ASN B 1 5 ? 10.414 0.025 9.484 1 98.75 5 ASN B CA 1
ATOM 1033 C C . ASN B 1 5 ? 10.609 -1.326 8.805 1 98.75 5 ASN B C 1
ATOM 1035 O O . ASN B 1 5 ? 10.75 -2.35 9.477 1 98.75 5 ASN B O 1
ATOM 1039 N N . GLU B 1 6 ? 10.625 -1.272 7.496 1 98.44 6 GLU B N 1
ATOM 1040 C CA . GLU B 1 6 ? 10.742 -2.541 6.785 1 98.44 6 GLU B CA 1
ATOM 1041 C C . GLU B 1 6 ? 12 -3.297 7.203 1 98.44 6 GLU B C 1
ATOM 1043 O O . GLU B 1 6 ? 12.023 -4.531 7.199 1 98.44 6 GLU B O 1
ATOM 1048 N N . ASN B 1 7 ? 13.031 -2.592 7.664 1 97.88 7 ASN B N 1
ATOM 1049 C CA . ASN B 1 7 ? 14.297 -3.221 8.047 1 97.88 7 ASN B CA 1
ATOM 1050 C C . ASN B 1 7 ? 14.156 -3.992 9.359 1 97.88 7 ASN B C 1
ATOM 1052 O O . ASN B 1 7 ? 15.039 -4.777 9.711 1 97.88 7 ASN B O 1
ATOM 1056 N N . LYS B 1 8 ? 13.102 -3.746 10.109 1 98.12 8 LYS B N 1
ATOM 1057 C CA . LYS B 1 8 ? 12.875 -4.453 11.367 1 98.12 8 LYS B CA 1
ATOM 1058 C C . LYS B 1 8 ? 12.094 -5.746 11.141 1 98.12 8 LYS B C 1
ATOM 1060 O O . LYS B 1 8 ? 11.711 -6.422 12.094 1 98.12 8 LYS B O 1
ATOM 1065 N N . HIS B 1 9 ? 11.797 -6.039 9.906 1 98.56 9 HIS B N 1
ATOM 1066 C CA . HIS B 1 9 ? 11.078 -7.234 9.5 1 98.56 9 HIS B CA 1
ATOM 1067 C C . HIS B 1 9 ? 11.891 -8.062 8.508 1 98.56 9 HIS B C 1
ATOM 1069 O O . HIS B 1 9 ? 12.82 -7.551 7.883 1 98.56 9 HIS B O 1
ATOM 1075 N N . GLU B 1 10 ? 11.531 -9.289 8.375 1 98.12 10 GLU B N 1
ATOM 1076 C CA . GLU B 1 10 ? 12.305 -10.195 7.531 1 98.12 10 GLU B CA 1
ATOM 1077 C C . GLU B 1 10 ? 11.445 -10.781 6.414 1 98.12 10 GLU B C 1
ATOM 1079 O O . GLU B 1 10 ? 10.266 -11.047 6.609 1 98.12 10 GLU B O 1
ATOM 1084 N N . TYR B 1 11 ? 12.133 -10.922 5.293 1 98.25 11 TYR B N 1
ATOM 1085 C CA . TYR B 1 11 ? 11.5 -11.711 4.242 1 98.25 11 TYR B CA 1
ATOM 1086 C C . TYR B 1 11 ? 11.344 -13.164 4.672 1 98.25 11 TYR B C 1
ATOM 1088 O O . TYR B 1 11 ? 12.188 -13.695 5.391 1 98.25 11 TYR B O 1
ATOM 1096 N N . ARG B 1 12 ? 10.32 -13.766 4.141 1 97.12 12 ARG B N 1
ATOM 1097 C CA . ARG B 1 12 ? 10.008 -15.133 4.535 1 97.12 12 ARG B CA 1
ATOM 1098 C C . ARG B 1 12 ? 11.148 -16.078 4.18 1 97.12 12 ARG B C 1
ATOM 1100 O O . ARG B 1 12 ? 11.43 -17.031 4.914 1 97.12 12 ARG B O 1
ATOM 1107 N N . PHE B 1 13 ? 11.891 -15.781 3.096 1 96.62 13 PHE B N 1
ATOM 1108 C CA . PHE B 1 13 ? 12.914 -16.703 2.621 1 96.62 13 PHE B CA 1
ATOM 1109 C C . PHE B 1 13 ? 14.289 -16.047 2.652 1 96.62 13 PHE B C 1
ATOM 1111 O O . PHE B 1 13 ? 15.102 -16.266 1.751 1 96.62 13 PHE B O 1
ATOM 1118 N N . GLY B 1 14 ? 14.5 -15.211 3.678 1 94.44 14 GLY B N 1
ATOM 1119 C CA . GLY B 1 14 ? 15.789 -14.562 3.887 1 94.44 14 GLY B CA 1
ATOM 1120 C C . GLY B 1 14 ? 15.961 -13.305 3.064 1 94.44 14 GLY B C 1
ATOM 1121 O O . GLY B 1 14 ? 15.758 -12.195 3.566 1 94.44 14 GLY B O 1
ATOM 1122 N N . THR B 1 15 ? 16.109 -13.508 1.758 1 94.5 15 THR B N 1
ATOM 1123 C CA . THR B 1 15 ? 16.391 -12.352 0.914 1 94.5 15 THR B CA 1
ATOM 1124 C C . THR B 1 15 ? 15.203 -12.055 0.001 1 94.5 15 THR B C 1
ATOM 1126 O O . THR B 1 15 ? 15.188 -11.031 -0.686 1 94.5 15 THR B O 1
ATOM 1129 N N . HIS B 1 16 ? 14.258 -13.008 0.068 1 97.38 16 HIS B N 1
ATOM 1130 C CA . HIS B 1 16 ? 13.141 -12.828 -0.85 1 97.38 16 HIS B CA 1
ATOM 1131 C C . HIS B 1 16 ? 11.844 -13.359 -0.249 1 97.38 16 HIS B C 1
ATOM 1133 O O . HIS B 1 16 ? 11.836 -13.859 0.878 1 97.38 16 HIS B O 1
ATOM 1139 N N . GLY B 1 17 ? 10.734 -13.172 -0.99 1 98.06 17 GLY B N 1
ATOM 1140 C CA . GLY B 1 17 ? 9.414 -13.523 -0.489 1 98.06 17 GLY B CA 1
ATOM 1141 C C . GLY B 1 17 ? 8.703 -12.367 0.186 1 98.06 17 GLY B C 1
ATOM 1142 O O . GLY B 1 17 ? 9.219 -11.25 0.219 1 98.06 17 GLY B O 1
ATOM 1143 N N . PRO B 1 18 ? 7.559 -12.656 0.637 1 98.19 18 PRO B N 1
ATOM 1144 C CA . PRO B 1 18 ? 6.793 -11.602 1.308 1 98.19 18 PRO B CA 1
ATOM 1145 C C . PRO B 1 18 ? 7.375 -11.227 2.668 1 98.19 18 PRO B C 1
ATOM 1147 O O . PRO B 1 18 ? 7.844 -12.102 3.404 1 98.19 18 PRO B O 1
ATOM 1150 N N . LYS B 1 19 ? 7.496 -9.992 2.928 1 98.69 19 LYS B N 1
ATOM 1151 C CA . LYS B 1 19 ? 7.824 -9.391 4.219 1 98.69 19 LYS B CA 1
ATOM 1152 C C . LYS B 1 19 ? 6.66 -8.562 4.746 1 98.69 19 LYS B C 1
ATOM 1154 O O . LYS B 1 19 ? 6.371 -7.484 4.223 1 98.69 19 LYS B O 1
ATOM 1159 N N . TYR B 1 20 ? 5.98 -9.086 5.805 1 98.5 20 TYR B N 1
ATOM 1160 C CA . TYR B 1 20 ? 4.828 -8.391 6.363 1 98.5 20 TYR B CA 1
ATOM 1161 C C . TYR B 1 20 ? 5.27 -7.297 7.332 1 98.5 20 TYR B C 1
ATOM 1163 O O . TYR B 1 20 ? 6.094 -7.543 8.219 1 98.5 20 TYR B O 1
ATOM 1171 N N . LEU B 1 21 ? 4.727 -6.145 7.164 1 98.69 21 LEU B N 1
ATOM 1172 C CA . LEU B 1 21 ? 4.984 -5.059 8.102 1 98.69 21 LEU B CA 1
ATOM 1173 C C . LEU B 1 21 ? 3.83 -4.902 9.086 1 98.69 21 LEU B C 1
ATOM 1175 O O . LEU B 1 21 ? 4.02 -4.418 10.203 1 98.69 21 LEU B O 1
ATOM 1179 N N . THR B 1 22 ? 2.619 -5.277 8.625 1 97.88 22 THR B N 1
ATOM 1180 C CA . THR B 1 22 ? 1.453 -5.297 9.5 1 97.88 22 THR B CA 1
ATOM 1181 C C . THR B 1 22 ? 0.511 -6.438 9.117 1 97.88 22 THR B C 1
ATOM 1183 O O . THR B 1 22 ? 0.4 -6.793 7.945 1 97.88 22 THR B O 1
ATOM 1186 N N . LYS B 1 23 ? -0.11 -6.984 10.109 1 96.88 23 LYS B N 1
ATOM 1187 C CA . LYS B 1 23 ? -1.237 -7.902 9.977 1 96.88 23 LYS B CA 1
ATOM 1188 C C . LYS B 1 23 ? -2.443 -7.41 10.773 1 96.88 23 LYS B C 1
ATOM 1190 O O . LYS B 1 23 ? -2.615 -7.777 11.938 1 96.88 23 LYS B O 1
ATOM 1195 N N . GLY B 1 24 ? -3.242 -6.688 10.031 1 95.94 24 GLY B N 1
ATOM 1196 C CA . GLY B 1 24 ? -4.406 -6.102 10.68 1 95.94 24 GLY B CA 1
ATOM 1197 C C . GLY B 1 24 ? -4.125 -4.742 11.289 1 95.94 24 GLY B C 1
ATOM 1198 O O . GLY B 1 24 ? -3.02 -4.207 11.156 1 95.94 24 GLY B O 1
ATOM 1199 N N . PRO B 1 25 ? -5.133 -4.125 11.906 1 95.5 25 PRO B N 1
ATOM 1200 C CA . PRO B 1 25 ? -6.461 -4.703 12.117 1 95.5 25 PRO B CA 1
ATOM 1201 C C . PRO B 1 25 ? -7.32 -4.68 10.852 1 95.5 25 PRO B C 1
ATOM 1203 O O . PRO B 1 25 ? -8.281 -5.445 10.742 1 95.5 25 PRO B O 1
ATOM 1206 N N . MET B 1 26 ? -7.02 -3.799 9.852 1 96.88 26 MET B N 1
ATOM 1207 C CA . MET B 1 26 ? -7.914 -3.684 8.703 1 96.88 26 MET B CA 1
ATOM 1208 C C . MET B 1 26 ? -7.328 -4.387 7.484 1 96.88 26 MET B C 1
ATOM 1210 O O . MET B 1 26 ? -8.055 -5.031 6.723 1 96.88 26 MET B O 1
ATOM 1214 N N . VAL B 1 27 ? -6.035 -4.277 7.359 1 97.81 27 VAL B N 1
ATOM 1215 C CA . VAL B 1 27 ? -5.387 -4.879 6.199 1 97.81 27 VAL B CA 1
ATOM 1216 C C . VAL B 1 27 ? -4.113 -5.602 6.633 1 97.81 27 VAL B C 1
ATOM 1218 O O . VAL B 1 27 ? -3.609 -5.371 7.734 1 97.81 27 VAL B O 1
ATOM 1221 N N . ASP B 1 28 ? -3.68 -6.508 5.848 1 98 28 ASP B N 1
ATOM 1222 C CA . ASP B 1 28 ? -2.285 -6.941 5.848 1 98 28 ASP B CA 1
ATOM 1223 C C . ASP B 1 28 ? -1.482 -6.203 4.777 1 98 28 ASP B C 1
ATOM 1225 O O . ASP B 1 28 ? -1.979 -5.973 3.674 1 98 28 ASP B O 1
ATOM 1229 N N . MET B 1 29 ? -0.305 -5.812 5.168 1 98.62 29 MET B N 1
ATOM 1230 C CA . MET B 1 29 ? 0.524 -5.086 4.211 1 98.62 29 MET B CA 1
ATOM 1231 C C . MET B 1 29 ? 2 -5.406 4.414 1 98.62 29 MET B C 1
ATOM 1233 O O . MET B 1 29 ? 2.453 -5.578 5.547 1 98.62 29 MET B O 1
ATOM 1237 N N . GLY B 1 30 ? 2.713 -5.461 3.334 1 98.75 30 GLY B N 1
ATOM 1238 C CA . GLY B 1 30 ? 4.152 -5.66 3.359 1 98.75 30 GLY B CA 1
ATOM 1239 C C . GLY B 1 30 ? 4.816 -5.395 2.021 1 98.75 30 GLY B C 1
ATOM 1240 O O . GLY B 1 30 ? 4.262 -4.691 1.175 1 98.75 30 GLY B O 1
ATOM 1241 N N . VAL B 1 31 ? 6.027 -5.809 1.948 1 98.88 31 VAL B N 1
ATOM 1242 C CA . VAL B 1 31 ? 6.801 -5.75 0.71 1 98.88 31 VAL B CA 1
ATOM 1243 C C . VAL B 1 31 ? 7.172 -7.164 0.268 1 98.88 31 VAL B C 1
ATOM 1245 O O . VAL B 1 31 ? 7.383 -8.047 1.103 1 98.88 31 VAL B O 1
ATOM 1248 N N . VAL B 1 32 ? 7.195 -7.359 -1.013 1 98.88 32 VAL B N 1
ATOM 1249 C CA . VAL B 1 32 ? 7.586 -8.664 -1.543 1 98.88 32 VAL B CA 1
ATOM 1250 C C . VAL B 1 32 ? 8.703 -8.492 -2.57 1 98.88 32 VAL B C 1
ATOM 1252 O O . VAL B 1 32 ? 8.688 -7.543 -3.359 1 98.88 32 VAL B O 1
ATOM 1255 N N . VAL B 1 33 ? 9.672 -9.344 -2.508 1 98.81 33 VAL B N 1
ATOM 1256 C CA . VAL B 1 33 ? 10.727 -9.438 -3.508 1 98.81 33 VAL B CA 1
ATOM 1257 C C . VAL B 1 33 ? 10.695 -10.812 -4.172 1 98.81 33 VAL B C 1
ATOM 1259 O O . VAL B 1 33 ? 10.602 -11.836 -3.49 1 98.81 33 VAL B O 1
ATOM 1262 N N . ILE B 1 34 ? 10.656 -10.805 -5.457 1 98.75 34 ILE B N 1
ATOM 1263 C CA . ILE B 1 34 ? 10.789 -12.023 -6.242 1 98.75 34 ILE B CA 1
ATOM 1264 C C . ILE B 1 34 ? 12.078 -11.984 -7.059 1 98.75 34 ILE B C 1
ATOM 1266 O O . ILE B 1 34 ? 12.227 -11.148 -7.953 1 98.75 34 ILE B O 1
ATOM 1270 N N . GLY B 1 35 ? 12.977 -12.859 -6.691 1 98.38 35 GLY B N 1
ATOM 1271 C CA . GLY B 1 35 ? 14.281 -12.883 -7.34 1 98.38 35 GLY B CA 1
ATOM 1272 C C . GLY B 1 35 ? 14.219 -13.336 -8.789 1 98.38 35 GLY B C 1
ATOM 1273 O O . GLY B 1 35 ? 13.195 -13.859 -9.234 1 98.38 35 GLY B O 1
ATOM 1274 N N . VAL B 1 36 ? 15.367 -13.125 -9.469 1 97.94 36 VAL B N 1
ATOM 1275 C CA . VAL B 1 36 ? 15.477 -13.555 -10.859 1 97.94 36 VAL B CA 1
ATOM 1276 C C . VAL B 1 36 ? 15.219 -15.055 -10.961 1 97.94 36 VAL B C 1
ATOM 1278 O O . VAL B 1 36 ? 15.836 -15.844 -10.242 1 97.94 36 VAL B O 1
ATOM 1281 N N . GLY B 1 37 ? 14.219 -15.414 -11.789 1 97.56 37 GLY B N 1
ATOM 1282 C CA . GLY B 1 37 ? 13.93 -16.812 -12.055 1 97.56 37 GLY B CA 1
ATOM 1283 C C . GLY B 1 37 ? 13.031 -17.438 -11 1 97.56 37 GLY B C 1
ATOM 1284 O O . GLY B 1 37 ? 12.594 -18.578 -11.156 1 97.56 37 GLY B O 1
ATOM 1285 N N . GLU B 1 38 ? 12.703 -16.719 -9.969 1 97.69 38 GLU B N 1
ATOM 1286 C CA . GLU B 1 38 ? 11.883 -17.25 -8.891 1 97.69 38 GLU B CA 1
ATOM 1287 C C . GLU B 1 38 ? 10.398 -17.203 -9.258 1 97.69 38 GLU B C 1
ATOM 1289 O O . GLU B 1 38 ? 9.992 -16.422 -10.125 1 97.69 38 GLU B O 1
ATOM 1294 N N . GLU B 1 39 ? 9.648 -18.047 -8.578 1 96.88 39 GLU B N 1
ATOM 1295 C CA . GLU B 1 39 ? 8.203 -18.125 -8.781 1 96.88 39 GLU B CA 1
ATOM 1296 C C . GLU B 1 39 ? 7.461 -18.109 -7.449 1 96.88 39 GLU B C 1
ATOM 1298 O O . GLU B 1 39 ? 7.965 -18.609 -6.441 1 96.88 39 GLU B O 1
ATOM 1303 N N . HIS B 1 40 ? 6.379 -17.5 -7.434 1 96.81 40 HIS B N 1
ATOM 1304 C CA . HIS B 1 40 ? 5.367 -17.688 -6.395 1 96.81 40 HIS B CA 1
ATOM 1305 C C . HIS B 1 40 ? 4.188 -18.5 -6.91 1 96.81 40 HIS B C 1
ATOM 1307 O O . HIS B 1 40 ? 3.479 -18.062 -7.824 1 96.81 40 HIS B O 1
ATOM 1313 N N . PRO B 1 41 ? 3.955 -19.609 -6.30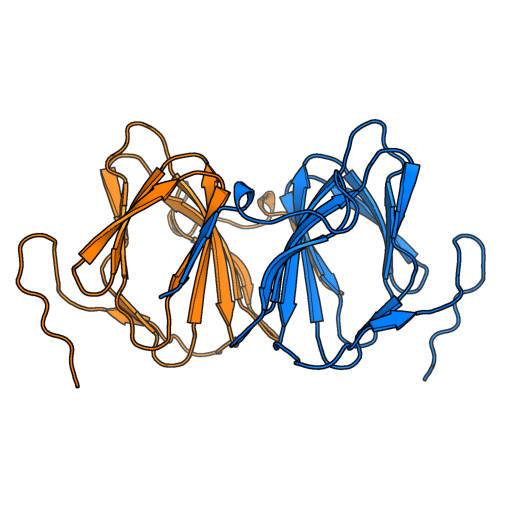9 1 96.62 41 PRO B N 1
ATOM 1314 C CA . PRO B 1 41 ? 3.023 -20.578 -6.879 1 96.62 41 PRO B CA 1
ATOM 1315 C C . PRO B 1 41 ? 1.605 -20.031 -7.02 1 96.62 41 PRO B C 1
ATOM 1317 O O . PRO B 1 41 ? 1.209 -19.141 -6.266 1 96.62 41 PRO B O 1
ATOM 1320 N N . CYS B 1 42 ? 0.924 -20.641 -7.859 1 97.38 42 CYS B N 1
ATOM 1321 C CA . CYS B 1 42 ? -0.448 -20.266 -8.172 1 97.38 42 CYS B CA 1
ATOM 1322 C C . CYS B 1 42 ? -1.36 -20.469 -6.973 1 97.38 42 CYS B C 1
ATOM 1324 O O . CYS B 1 42 ? -1.352 -21.547 -6.359 1 97.38 42 CYS B O 1
ATOM 1326 N N . HIS B 1 43 ? -2.1 -19.516 -6.613 1 97.31 43 HIS B N 1
ATOM 1327 C CA . HIS B 1 43 ? -3.062 -19.594 -5.52 1 97.31 43 HIS B CA 1
ATOM 1328 C C . HIS B 1 43 ? -4.156 -18.547 -5.672 1 97.31 43 HIS B C 1
ATOM 1330 O O . HIS B 1 43 ? -4.055 -17.656 -6.523 1 97.31 43 HIS B O 1
ATOM 1336 N N . LYS B 1 44 ? -5.219 -18.672 -4.953 1 96.69 44 LYS B N 1
ATOM 1337 C CA . LYS B 1 44 ? -6.289 -17.688 -4.867 1 96.69 44 LYS B CA 1
ATOM 1338 C C . LYS B 1 44 ? -6.688 -17.422 -3.416 1 96.69 44 LYS B C 1
ATOM 1340 O O . LYS B 1 44 ? -6.324 -18.188 -2.521 1 96.69 44 LYS B O 1
ATOM 1345 N N . HIS B 1 45 ? -7.285 -16.328 -3.207 1 95.69 45 HIS B N 1
ATOM 1346 C CA . HIS B 1 45 ? -7.875 -15.992 -1.918 1 95.69 45 HIS B CA 1
ATOM 1347 C C . HIS B 1 45 ? -9.398 -15.992 -1.994 1 95.69 45 HIS B C 1
ATOM 1349 O O . HIS B 1 45 ? -9.969 -15.594 -3.012 1 95.69 45 HIS B O 1
ATOM 1355 N N . THR B 1 46 ? -10.016 -16.391 -0.934 1 93.81 46 THR B N 1
ATOM 1356 C CA . THR B 1 46 ? -11.469 -16.516 -0.962 1 93.81 46 THR B CA 1
ATOM 1357 C C . THR B 1 46 ? -12.125 -15.398 -0.144 1 93.81 46 THR B C 1
ATOM 1359 O O . THR B 1 46 ? -13.289 -15.062 -0.362 1 93.81 46 THR B O 1
ATOM 1362 N N . LYS B 1 47 ? -11.383 -14.797 0.701 1 95.19 47 LYS B N 1
ATOM 1363 C CA . LYS B 1 47 ? -11.961 -13.828 1.62 1 95.19 47 LYS B CA 1
ATOM 1364 C C . LYS B 1 47 ? -11.273 -12.469 1.503 1 95.19 47 LYS B C 1
ATOM 1366 O O . LYS B 1 47 ? -11.805 -11.453 1.953 1 95.19 47 LYS B O 1
ATOM 1371 N N . GLN B 1 48 ? -10.086 -12.492 0.907 1 96.19 48 GLN B N 1
ATOM 1372 C CA . GLN B 1 48 ? -9.289 -11.273 0.814 1 96.19 48 GLN B CA 1
ATOM 1373 C C . GLN B 1 48 ? -8.977 -10.93 -0.64 1 96.19 48 GLN B C 1
ATOM 1375 O O . GLN B 1 48 ? -8.711 -11.812 -1.451 1 96.19 48 GLN B O 1
ATOM 1380 N N . GLU B 1 49 ? -9.094 -9.688 -0.95 1 96.56 49 GLU B N 1
ATOM 1381 C CA . GLU B 1 49 ? -8.438 -9.195 -2.162 1 96.56 49 GLU B CA 1
ATOM 1382 C C . GLU B 1 49 ? -6.949 -8.977 -1.932 1 96.56 49 GLU B C 1
ATOM 1384 O O . GLU B 1 49 ? -6.531 -8.625 -0.827 1 96.56 49 GLU B O 1
ATOM 1389 N N . GLU B 1 50 ? -6.188 -9.156 -2.885 1 98 50 GLU B N 1
ATOM 1390 C CA . GLU B 1 50 ? -4.75 -8.906 -2.828 1 98 50 GLU B CA 1
ATOM 1391 C C . GLU B 1 50 ? -4.309 -7.992 -3.967 1 98 50 GLU B C 1
ATOM 1393 O O . GLU B 1 50 ? -4.73 -8.164 -5.113 1 98 50 GLU B O 1
ATOM 1398 N N . SER B 1 51 ? -3.596 -7.004 -3.643 1 98.62 51 SER B N 1
ATOM 1399 C CA . SER B 1 51 ? -3.133 -6.062 -4.656 1 98.62 51 SER B CA 1
ATOM 1400 C C . SER B 1 51 ? -1.637 -5.793 -4.52 1 98.62 51 SER B C 1
ATOM 1402 O O . SER B 1 51 ? -1.046 -6.066 -3.475 1 98.62 51 SER B O 1
ATOM 1404 N N . PHE B 1 52 ? -1.014 -5.332 -5.598 1 98.88 52 PHE B N 1
ATOM 1405 C CA . PHE B 1 52 ? 0.427 -5.125 -5.695 1 98.88 52 PHE B CA 1
ATOM 1406 C C . PHE B 1 52 ? 0.741 -3.787 -6.355 1 98.88 52 PHE B C 1
ATOM 1408 O O . PHE B 1 52 ? 0.267 -3.506 -7.457 1 98.88 52 PHE B O 1
ATOM 1415 N N . PHE B 1 53 ? 1.474 -2.941 -5.723 1 99 53 PHE B N 1
ATOM 1416 C CA . PHE B 1 53 ? 2.049 -1.745 -6.324 1 99 53 PHE B CA 1
ATOM 1417 C C . PHE B 1 53 ? 3.539 -1.932 -6.582 1 99 53 PHE B C 1
ATOM 1419 O O . PHE B 1 53 ? 4.324 -2.078 -5.645 1 99 53 PHE B O 1
ATOM 1426 N N . VAL B 1 54 ? 3.928 -1.91 -7.824 1 98.94 54 VAL B N 1
ATOM 1427 C CA . VAL B 1 54 ? 5.277 -2.309 -8.203 1 98.94 54 VAL B CA 1
ATOM 1428 C C . VAL B 1 54 ? 6.25 -1.165 -7.93 1 98.94 54 VAL B C 1
ATOM 1430 O O . VAL B 1 54 ? 6.051 -0.043 -8.398 1 98.94 54 VAL B O 1
ATOM 1433 N N . LEU B 1 55 ? 7.27 -1.495 -7.219 1 98.88 55 LEU B N 1
ATOM 1434 C CA . LEU B 1 55 ? 8.273 -0.508 -6.84 1 98.88 55 LEU B CA 1
ATOM 1435 C C . LEU B 1 55 ? 9.492 -0.598 -7.746 1 98.88 55 LEU B C 1
ATOM 1437 O O . LEU B 1 55 ? 10.109 0.421 -8.07 1 98.88 55 LEU B O 1
ATOM 1441 N N . GLU B 1 56 ? 9.859 -1.808 -8.055 1 98.75 56 GLU B N 1
ATOM 1442 C CA . GLU B 1 56 ? 11.055 -2.051 -8.852 1 98.75 56 GLU B CA 1
ATOM 1443 C C . GLU B 1 56 ? 10.875 -3.262 -9.766 1 98.75 56 GLU B C 1
ATOM 1445 O O . GLU B 1 56 ? 10.234 -4.242 -9.383 1 98.75 56 GLU B O 1
ATOM 1450 N N . GLY B 1 57 ? 11.484 -3.184 -10.938 1 98.62 57 GLY B N 1
ATOM 1451 C CA . GLY B 1 57 ? 11.562 -4.328 -11.836 1 98.62 57 GLY B CA 1
ATOM 1452 C C . GLY B 1 57 ? 10.25 -4.629 -12.531 1 98.62 57 GLY B C 1
ATOM 1453 O O . GLY B 1 57 ? 9.422 -3.734 -12.727 1 98.62 57 GLY B O 1
ATOM 1454 N N . GLU B 1 58 ? 10.188 -5.785 -13.102 1 98.75 58 GLU B N 1
ATOM 1455 C CA . GLU B 1 58 ? 9.008 -6.312 -13.781 1 98.75 58 GLU B CA 1
ATOM 1456 C C . GLU B 1 58 ? 8.82 -7.801 -13.484 1 98.75 58 GLU B C 1
ATOM 1458 O O . GLU B 1 58 ? 9.766 -8.477 -13.07 1 98.75 58 GLU B O 1
ATOM 1463 N N . CYS B 1 59 ? 7.629 -8.242 -13.641 1 98.81 59 CYS B N 1
ATOM 1464 C CA . CYS B 1 59 ? 7.309 -9.625 -13.32 1 98.81 59 CYS B CA 1
ATOM 1465 C C . CYS B 1 59 ? 6.117 -10.109 -14.141 1 98.81 59 CYS B C 1
ATOM 1467 O O . CYS B 1 59 ? 5.168 -9.359 -14.367 1 98.81 59 CYS B O 1
ATOM 1469 N N . SER B 1 60 ? 6.199 -11.336 -14.586 1 98.75 60 SER B N 1
ATOM 1470 C CA . SER B 1 60 ? 5.043 -11.969 -15.211 1 98.75 60 SER B CA 1
ATOM 1471 C C . SER B 1 60 ? 4.051 -12.461 -14.164 1 98.75 60 SER B C 1
ATOM 1473 O O . SER B 1 60 ? 4.438 -13.133 -13.203 1 98.75 60 SER B O 1
ATOM 1475 N N . VAL B 1 61 ? 2.818 -12.117 -14.359 1 98.62 61 VAL B N 1
ATOM 1476 C CA . VAL B 1 61 ? 1.74 -12.594 -13.5 1 98.62 61 VAL B CA 1
ATOM 1477 C C . VAL B 1 61 ? 0.701 -13.336 -14.336 1 98.62 61 VAL B C 1
ATOM 1479 O O . VAL B 1 61 ? 0.258 -12.836 -15.375 1 98.62 61 VAL B O 1
ATOM 1482 N N . TYR B 1 62 ? 0.364 -14.469 -13.922 1 97.62 62 TYR B N 1
ATOM 1483 C CA . TYR B 1 62 ? -0.699 -15.242 -14.555 1 97.62 62 TYR B CA 1
ATOM 1484 C C . TYR B 1 62 ? -1.989 -15.156 -13.75 1 97.62 62 TYR B C 1
ATOM 1486 O O . TYR B 1 62 ? -2.082 -15.711 -12.656 1 97.62 62 TYR B O 1
ATOM 1494 N N . LEU B 1 63 ? -2.934 -14.469 -14.281 1 97.19 63 LEU B N 1
ATOM 1495 C CA . LEU B 1 63 ? -4.25 -14.289 -13.672 1 97.19 63 LEU B CA 1
ATOM 1496 C C . LEU B 1 63 ? -5.277 -15.211 -14.32 1 97.19 63 LEU B C 1
ATOM 1498 O O . LEU B 1 63 ? -5.676 -14.984 -15.469 1 97.19 63 LEU B O 1
ATOM 1502 N N . ASP B 1 64 ? -5.727 -16.203 -13.57 1 96.06 64 ASP B N 1
ATOM 1503 C CA . ASP B 1 64 ? -6.594 -17.219 -14.148 1 96.06 64 ASP B CA 1
ATOM 1504 C C . ASP B 1 64 ? -6.043 -17.719 -15.477 1 96.06 64 ASP B C 1
ATOM 1506 O O . ASP B 1 64 ? -6.777 -17.797 -16.469 1 96.06 64 ASP B O 1
ATOM 1510 N N . GLY B 1 65 ? -4.789 -17.859 -15.43 1 95.44 65 GLY B N 1
ATOM 1511 C CA . GLY B 1 65 ? -4.125 -18.5 -16.547 1 95.44 65 GLY B CA 1
ATOM 1512 C C . GLY B 1 65 ? -3.686 -17.516 -17.625 1 95.44 65 GLY B C 1
ATOM 1513 O O . GLY B 1 65 ? -3.018 -17.891 -18.594 1 95.44 65 GLY B O 1
ATOM 1514 N N . VAL B 1 66 ? -4.066 -16.281 -17.547 1 95.38 66 VAL B N 1
ATOM 1515 C CA . VAL B 1 66 ? -3.736 -15.281 -18.547 1 95.38 66 VAL B CA 1
ATOM 1516 C C . VAL B 1 66 ? -2.533 -14.461 -18.094 1 95.38 66 VAL B C 1
ATOM 1518 O O . VAL B 1 66 ? -2.562 -13.852 -17.016 1 95.38 66 VAL B O 1
ATOM 1521 N N . LYS B 1 67 ? -1.548 -14.383 -18.938 1 97.12 67 LYS B N 1
ATOM 1522 C CA . LYS B 1 67 ? -0.297 -13.711 -18.578 1 97.12 67 LYS B CA 1
ATOM 1523 C C . LYS B 1 67 ? -0.409 -12.203 -18.75 1 97.12 67 LYS B C 1
ATOM 1525 O O . LYS B 1 67 ? -0.891 -11.727 -19.781 1 97.12 67 LYS B O 1
ATOM 1530 N N . VAL B 1 68 ? 0.022 -11.539 -17.797 1 97.69 68 VAL B N 1
ATOM 1531 C CA . VAL B 1 68 ? 0.238 -10.094 -17.844 1 97.69 68 VAL B CA 1
ATOM 1532 C C . VAL B 1 68 ? 1.601 -9.75 -17.25 1 97.69 68 VAL B C 1
ATOM 1534 O O . VAL B 1 68 ? 2.037 -10.383 -16.281 1 97.69 68 VAL B O 1
ATOM 1537 N N . VAL B 1 69 ? 2.305 -8.797 -17.844 1 98.69 69 VAL B N 1
ATOM 1538 C CA . VAL B 1 69 ? 3.566 -8.328 -17.281 1 98.69 69 VAL B CA 1
ATOM 1539 C C . VAL B 1 69 ? 3.348 -7 -16.562 1 98.69 69 VAL B C 1
ATOM 1541 O O . VAL B 1 69 ? 2.809 -6.051 -17.141 1 98.69 69 VAL B O 1
ATOM 1544 N N . ILE B 1 70 ? 3.775 -6.98 -15.305 1 98.75 70 ILE B N 1
ATOM 1545 C CA . ILE B 1 70 ? 3.643 -5.738 -14.547 1 98.75 70 ILE B CA 1
ATOM 1546 C C . ILE B 1 70 ? 5.023 -5.156 -14.266 1 98.75 70 ILE B C 1
ATOM 1548 O O . ILE B 1 70 ? 6.004 -5.898 -14.141 1 98.75 70 ILE B O 1
ATOM 1552 N N . LYS B 1 71 ? 5.062 -3.893 -14.211 1 98.81 71 LYS B N 1
ATOM 1553 C CA . LYS B 1 71 ? 6.324 -3.176 -14.055 1 98.81 71 LYS B CA 1
ATOM 1554 C C . LYS B 1 71 ? 6.172 -2.004 -13.086 1 98.81 71 LYS B C 1
ATOM 1556 O O . LYS B 1 71 ? 5.062 -1.694 -12.648 1 98.81 71 LYS B O 1
ATOM 1561 N N . LYS B 1 72 ? 7.328 -1.385 -12.82 1 98.75 72 LYS B N 1
ATOM 1562 C CA . LYS B 1 72 ? 7.352 -0.273 -11.875 1 98.75 72 LYS B CA 1
ATOM 1563 C C . LYS B 1 72 ? 6.215 0.708 -12.148 1 98.75 72 LYS B C 1
ATOM 1565 O O . LYS B 1 72 ? 6.016 1.131 -13.289 1 98.75 72 LYS B O 1
ATOM 1570 N N . GLY B 1 73 ? 5.504 1.018 -11.117 1 98.75 73 GLY B N 1
ATOM 1571 C CA . GLY B 1 73 ? 4.426 1.983 -11.227 1 98.75 73 GLY B CA 1
ATOM 1572 C C . GLY B 1 73 ? 3.07 1.341 -11.461 1 98.75 73 GLY B C 1
ATOM 1573 O O . GLY B 1 73 ? 2.033 1.986 -11.289 1 98.75 73 GLY B O 1
ATOM 1574 N N . ASP B 1 74 ? 3.039 0.093 -11.867 1 98.94 74 ASP B N 1
ATOM 1575 C CA . ASP B 1 74 ? 1.776 -0.614 -12.062 1 98.94 74 ASP B CA 1
ATOM 1576 C C . ASP B 1 74 ? 1.135 -0.967 -10.719 1 98.94 74 ASP B C 1
ATOM 1578 O O . ASP B 1 74 ? 1.834 -1.243 -9.742 1 98.94 74 ASP B O 1
ATOM 1582 N N . TYR B 1 75 ? -0.122 -0.883 -10.633 1 98.88 75 TYR B N 1
ATOM 1583 C CA . TYR B 1 75 ? -0.952 -1.392 -9.547 1 98.88 75 TYR B CA 1
ATOM 1584 C C . TYR B 1 75 ? -1.883 -2.492 -10.039 1 98.88 75 TYR B C 1
ATOM 1586 O O . TYR B 1 75 ? -2.725 -2.258 -10.906 1 98.88 75 TYR B O 1
ATOM 1594 N N . LEU B 1 76 ? -1.672 -3.697 -9.531 1 98.81 76 LEU B N 1
ATOM 1595 C CA . LEU B 1 76 ? -2.496 -4.852 -9.883 1 98.81 76 LEU B CA 1
ATOM 1596 C C . LEU B 1 76 ? -3.389 -5.25 -8.711 1 98.81 76 LEU B C 1
ATOM 1598 O O . LEU B 1 76 ? -2.896 -5.551 -7.621 1 98.81 76 LEU B O 1
ATOM 1602 N N . GLN B 1 77 ? -4.629 -5.254 -8.852 1 98.31 77 GLN B N 1
ATOM 1603 C CA . GLN B 1 77 ? -5.605 -5.68 -7.855 1 98.31 77 GLN B CA 1
ATOM 1604 C C . GLN B 1 77 ? -6.262 -7 -8.258 1 98.31 77 GLN B C 1
ATOM 1606 O O . GLN B 1 77 ? -7 -7.055 -9.242 1 98.31 77 GLN B O 1
ATOM 1611 N N . CYS B 1 78 ? -5.965 -8.016 -7.539 1 97.31 78 CYS B N 1
ATOM 1612 C CA . CYS B 1 78 ? -6.562 -9.328 -7.758 1 97.31 78 CYS B CA 1
ATOM 1613 C C . CYS B 1 78 ? -7.848 -9.484 -6.957 1 97.31 78 CYS B C 1
ATOM 1615 O O . CYS B 1 78 ? -7.84 -9.344 -5.73 1 97.31 78 CYS B O 1
ATOM 1617 N N . GLU B 1 79 ? -8.906 -9.836 -7.586 1 94.06 79 GLU B N 1
ATOM 1618 C CA . GLU B 1 79 ? -10.211 -9.945 -6.953 1 94.06 79 GLU B CA 1
ATOM 1619 C C . GLU B 1 79 ? -10.352 -11.258 -6.184 1 94.06 79 GLU B C 1
ATOM 1621 O O . GLU B 1 79 ? -9.547 -12.172 -6.359 1 94.06 79 GLU B O 1
ATOM 1626 N N . LEU B 1 80 ? -11.383 -11.273 -5.352 1 94.12 80 LEU B N 1
ATOM 1627 C CA . LEU B 1 80 ? -11.695 -12.516 -4.652 1 94.12 80 LEU B CA 1
ATOM 1628 C C . LEU B 1 80 ? -11.898 -13.656 -5.645 1 94.12 80 LEU B C 1
ATOM 1630 O O . LEU B 1 80 ? -12.586 -13.492 -6.652 1 94.12 80 LEU B O 1
ATOM 1634 N N . GLY B 1 81 ? -11.195 -14.695 -5.383 1 94.25 81 GLY B N 1
ATOM 1635 C CA . GLY B 1 81 ? -11.406 -15.891 -6.184 1 94.25 81 GLY B CA 1
ATOM 1636 C C . GLY B 1 81 ? -10.523 -15.938 -7.422 1 94.25 81 GLY B C 1
ATOM 1637 O O . GLY B 1 81 ? -10.453 -16.969 -8.102 1 94.25 81 GLY B O 1
ATOM 1638 N N . GLU B 1 82 ? -9.875 -14.844 -7.746 1 95.94 82 GLU B N 1
ATOM 1639 C CA . GLU B 1 82 ? -9.008 -14.828 -8.914 1 95.94 82 GLU B CA 1
ATOM 1640 C C . GLU B 1 82 ? -7.645 -15.438 -8.602 1 95.94 82 GLU B C 1
ATOM 1642 O O . GLU B 1 82 ? -6.973 -15.016 -7.656 1 95.94 82 GLU B O 1
ATOM 1647 N N . SER B 1 83 ? -7.301 -16.438 -9.344 1 96.75 83 SER B N 1
ATOM 1648 C CA . SER B 1 83 ? -6 -17.062 -9.133 1 96.75 83 SER B CA 1
ATOM 1649 C C . SER B 1 83 ? -4.875 -16.188 -9.672 1 96.75 83 SER B C 1
ATOM 1651 O O . SER B 1 83 ? -5.023 -15.555 -10.719 1 96.75 83 SER B O 1
ATOM 1653 N N . HIS B 1 84 ? -3.748 -16.203 -9.016 1 97.81 84 HIS B N 1
ATOM 1654 C CA . HIS B 1 84 ? -2.59 -15.469 -9.5 1 97.81 84 HIS B CA 1
ATOM 1655 C C . HIS B 1 84 ? -1.291 -16.203 -9.172 1 97.81 84 HIS B C 1
ATOM 1657 O O . HIS B 1 84 ? -1.168 -16.812 -8.109 1 97.81 84 HIS B O 1
ATOM 1663 N N . MET B 1 85 ? -0.435 -16.234 -10.102 1 98.06 85 MET B N 1
ATOM 1664 C CA . MET B 1 85 ? 0.917 -16.797 -10.039 1 98.06 85 MET B CA 1
ATOM 1665 C C . MET B 1 85 ? 1.939 -15.781 -10.547 1 98.06 85 MET B C 1
ATOM 1667 O O . MET B 1 85 ? 1.695 -15.094 -11.539 1 98.06 85 MET B O 1
ATOM 1671 N N . PHE B 1 86 ? 3.053 -15.688 -9.867 1 98.69 86 PHE B N 1
ATOM 1672 C CA . PHE B 1 86 ? 4.113 -14.781 -10.289 1 98.69 86 PHE B CA 1
ATOM 1673 C C . PHE B 1 86 ? 5.344 -15.555 -10.742 1 98.69 86 PHE B C 1
ATOM 1675 O O . PHE B 1 86 ? 5.738 -16.531 -10.102 1 98.69 86 PHE B O 1
ATOM 1682 N N . ILE B 1 87 ? 5.914 -15.156 -11.812 1 98.44 87 ILE B N 1
ATOM 1683 C CA . ILE B 1 87 ? 7.207 -15.633 -12.281 1 98.44 87 ILE B CA 1
ATOM 1684 C C . ILE B 1 87 ? 8.07 -14.453 -12.727 1 98.44 87 ILE B C 1
ATOM 1686 O O . ILE B 1 87 ? 7.695 -13.711 -13.641 1 98.44 87 ILE B O 1
ATOM 1690 N N . ASN B 1 88 ? 9.203 -14.266 -12.047 1 98.62 88 ASN B N 1
ATOM 1691 C CA . ASN B 1 88 ? 10.125 -13.234 -12.5 1 98.62 88 ASN B CA 1
ATOM 1692 C C . ASN B 1 88 ? 11.016 -13.734 -13.633 1 98.62 88 ASN B C 1
ATOM 1694 O O . ASN B 1 88 ? 12.07 -14.32 -13.383 1 98.62 88 ASN B O 1
ATOM 1698 N N . GLU B 1 89 ? 10.625 -13.406 -14.742 1 97.75 89 GLU B N 1
ATOM 1699 C CA . GLU B 1 89 ? 11.336 -13.836 -15.938 1 97.75 89 GLU B CA 1
ATOM 1700 C C . GLU B 1 89 ? 12.328 -12.773 -16.406 1 97.75 89 GLU B C 1
ATOM 1702 O O . GLU B 1 89 ? 12.906 -12.891 -17.484 1 97.75 89 GLU B O 1
ATOM 1707 N N . SER B 1 90 ? 12.461 -11.734 -15.68 1 97.81 90 SER B N 1
ATOM 1708 C CA . SER B 1 90 ? 13.367 -10.648 -16.031 1 97.81 90 SER B CA 1
ATOM 1709 C C . SER B 1 90 ? 14.773 -10.906 -15.508 1 97.81 90 SER B C 1
ATOM 1711 O O . SER B 1 90 ? 15.062 -11.984 -15 1 97.81 90 SER B O 1
ATOM 1713 N N . ASP B 1 91 ? 15.68 -9.883 -15.695 1 98.12 91 ASP B N 1
ATOM 1714 C CA . ASP B 1 91 ? 17.078 -10.062 -15.32 1 98.12 91 ASP B CA 1
ATOM 1715 C C . ASP B 1 91 ? 17.422 -9.281 -14.055 1 98.12 91 ASP B C 1
ATOM 1717 O O . ASP B 1 91 ? 18.594 -9.102 -13.727 1 98.12 91 ASP B O 1
ATOM 1721 N N . LYS B 1 92 ? 16.438 -8.758 -13.414 1 98.44 92 LYS B N 1
ATOM 1722 C CA . LYS B 1 92 ? 16.578 -8.055 -12.141 1 98.44 92 LYS B CA 1
ATOM 1723 C C . LYS B 1 92 ? 15.5 -8.477 -11.148 1 98.44 92 LYS B C 1
ATOM 1725 O O . LYS B 1 92 ? 14.438 -8.945 -11.547 1 98.44 92 LYS B O 1
ATOM 1730 N N . PRO B 1 93 ? 15.75 -8.312 -9.875 1 98.62 93 PRO B N 1
ATOM 1731 C CA . PRO B 1 93 ? 14.711 -8.625 -8.891 1 98.62 93 PRO B CA 1
ATOM 1732 C C . PRO B 1 93 ? 13.469 -7.75 -9.055 1 98.62 93 PRO B C 1
ATOM 1734 O O . PRO B 1 93 ? 13.562 -6.621 -9.539 1 98.62 93 PRO B O 1
ATOM 1737 N N . PHE B 1 94 ? 12.367 -8.336 -8.711 1 98.81 94 PHE B N 1
ATOM 1738 C CA . PHE B 1 94 ? 11.07 -7.664 -8.68 1 98.81 94 PHE B CA 1
ATOM 1739 C C . PHE B 1 94 ? 10.68 -7.312 -7.25 1 98.81 94 PHE B C 1
ATOM 1741 O O . PHE B 1 94 ? 10.852 -8.125 -6.336 1 98.81 94 PHE B O 1
ATOM 1748 N N . LYS B 1 95 ? 10.227 -6.031 -7.008 1 98.88 95 LYS B N 1
ATOM 1749 C CA . LYS B 1 95 ? 9.797 -5.586 -5.684 1 98.88 95 LYS B CA 1
ATOM 1750 C C . LYS B 1 95 ? 8.461 -4.863 -5.754 1 98.88 95 LYS B C 1
ATOM 1752 O O . LYS B 1 95 ? 8.227 -4.051 -6.652 1 98.88 95 LYS B O 1
ATOM 1757 N N . ALA B 1 96 ? 7.598 -5.207 -4.828 1 98.94 96 ALA B N 1
ATOM 1758 C CA . ALA B 1 96 ? 6.289 -4.555 -4.793 1 98.94 96 ALA B CA 1
ATOM 1759 C C . ALA B 1 96 ? 5.777 -4.426 -3.363 1 98.94 96 ALA B C 1
ATOM 1761 O O . ALA B 1 96 ? 6.184 -5.188 -2.48 1 98.94 96 ALA B O 1
ATOM 1762 N N . VAL B 1 97 ? 4.961 -3.438 -3.135 1 98.94 97 VAL B N 1
ATOM 1763 C CA . VAL B 1 97 ? 4.09 -3.412 -1.964 1 98.94 97 VAL B CA 1
ATOM 1764 C C . VAL B 1 97 ? 2.891 -4.328 -2.193 1 98.94 97 VAL B C 1
ATOM 1766 O O . VAL B 1 97 ? 2.268 -4.293 -3.256 1 98.94 97 VAL B O 1
ATOM 1769 N N . PHE B 1 98 ? 2.561 -5.188 -1.245 1 98.88 98 PHE B N 1
ATOM 1770 C CA . PHE B 1 98 ? 1.336 -5.973 -1.358 1 98.88 98 PHE B CA 1
ATOM 1771 C C . PHE B 1 98 ? 0.374 -5.645 -0.223 1 98.88 98 PHE B C 1
ATOM 1773 O O . PHE B 1 98 ? 0.803 -5.332 0.89 1 98.88 98 PHE B O 1
ATOM 1780 N N . ILE B 1 99 ? -0.897 -5.66 -0.536 1 98.75 99 ILE B N 1
ATOM 1781 C CA . ILE B 1 99 ? -1.983 -5.371 0.396 1 98.75 99 ILE B CA 1
ATOM 1782 C C . ILE B 1 99 ? -3.025 -6.484 0.33 1 98.75 99 ILE B C 1
ATOM 1784 O O . ILE B 1 99 ? -3.479 -6.855 -0.756 1 98.75 99 ILE B O 1
ATOM 1788 N N . LYS B 1 100 ? -3.357 -7.07 1.418 1 98.06 100 LYS B N 1
ATOM 1789 C CA . LYS B 1 100 ? -4.508 -7.965 1.546 1 98.06 100 LYS B CA 1
ATOM 1790 C C . LYS B 1 100 ? -5.609 -7.328 2.387 1 98.06 100 LYS B C 1
ATOM 1792 O O . LYS B 1 100 ? -5.355 -6.855 3.498 1 98.06 100 LYS B O 1
ATOM 1797 N N . ALA B 1 101 ? -6.699 -7.297 1.882 1 97.69 101 ALA B N 1
ATOM 1798 C CA . ALA B 1 101 ? -7.809 -6.641 2.57 1 97.69 101 ALA B CA 1
ATOM 1799 C C . ALA B 1 101 ? -9.109 -7.414 2.373 1 97.69 101 ALA B C 1
ATOM 1801 O O . ALA B 1 101 ? -9.391 -7.895 1.274 1 97.69 101 ALA B O 1
ATOM 1802 N N . PRO B 1 102 ? -9.977 -7.602 3.371 1 97.19 102 PRO B N 1
ATOM 1803 C CA . PRO B 1 102 ? -9.719 -7.223 4.762 1 97.19 102 PRO B CA 1
ATOM 1804 C C . PRO B 1 102 ? -8.727 -8.156 5.457 1 97.19 102 PRO B C 1
ATOM 1806 O O . PRO B 1 102 ? -8.367 -9.195 4.902 1 97.19 102 PRO B O 1
ATOM 1809 N N . HIS B 1 103 ? -8.242 -7.676 6.551 1 97.19 103 HIS B N 1
ATOM 1810 C CA . HIS B 1 103 ? -7.449 -8.586 7.367 1 97.19 103 HIS B CA 1
ATOM 1811 C C . HIS B 1 103 ? -8.258 -9.812 7.762 1 97.19 103 HIS B C 1
ATOM 1813 O O . HIS B 1 103 ? -9.453 -9.711 8.062 1 97.19 103 HIS B O 1
ATOM 1819 N N . PHE B 1 104 ? -7.59 -10.891 7.719 1 93.81 104 PHE B N 1
ATOM 1820 C CA . PHE B 1 104 ? -8.164 -12.172 8.133 1 93.81 104 PHE B CA 1
ATOM 1821 C C . PHE B 1 104 ? -7.16 -12.969 8.953 1 93.81 104 PHE B C 1
ATOM 1823 O O . PHE B 1 104 ? -6 -13.109 8.562 1 93.81 104 PHE B O 1
ATOM 1830 N N . ASP B 1 105 ? -7.598 -13.531 10.086 1 90.38 105 ASP B N 1
ATOM 1831 C CA . ASP B 1 105 ? -6.707 -14.172 11.047 1 90.38 105 ASP B CA 1
ATOM 1832 C C . ASP B 1 105 ? -6.289 -15.562 10.57 1 90.38 105 ASP B C 1
ATOM 1834 O O . ASP B 1 105 ? -5.285 -16.109 11.031 1 90.38 105 ASP B O 1
ATOM 1838 N N . VAL B 1 106 ? -7.043 -16.062 9.734 1 88.56 106 VAL B N 1
ATOM 1839 C CA . VAL B 1 106 ? -6.727 -17.406 9.258 1 88.56 106 VAL B CA 1
ATOM 1840 C C . VAL B 1 106 ? -6.191 -17.328 7.824 1 88.56 106 VAL B C 1
ATOM 1842 O O . VAL B 1 106 ? -6.52 -16.406 7.078 1 88.56 106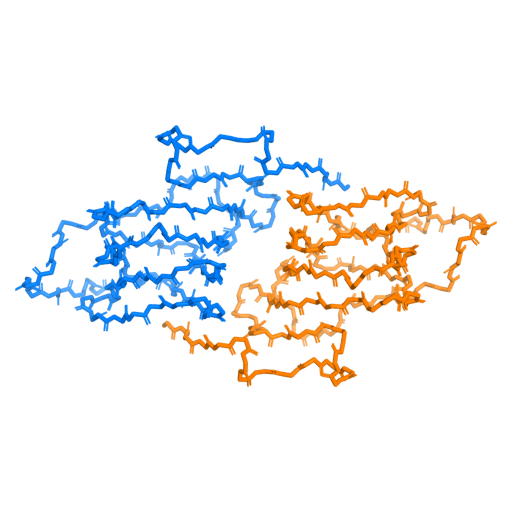 VAL B O 1
ATOM 1845 N N . LYS B 1 107 ? -5.391 -18.266 7.582 1 88.25 107 LYS B N 1
ATOM 1846 C CA . LYS B 1 107 ? -4.844 -18.312 6.227 1 88.25 107 LYS B CA 1
ATOM 1847 C C . LYS B 1 107 ? -5.953 -18.453 5.191 1 88.25 107 LYS B C 1
ATOM 1849 O O . LYS B 1 107 ? -6.863 -19.266 5.352 1 88.25 107 LYS B O 1
ATOM 1854 N N . ASP B 1 108 ? -5.855 -17.656 4.191 1 93.25 108 ASP B N 1
ATOM 1855 C CA . ASP B 1 108 ? -6.91 -17.578 3.184 1 93.25 108 ASP B CA 1
ATOM 1856 C C . ASP B 1 108 ? -6.398 -18.047 1.821 1 93.25 108 ASP B C 1
ATOM 1858 O O . ASP B 1 108 ? -7.168 -18.141 0.863 1 93.25 108 ASP B O 1
ATOM 1862 N N . SER B 1 109 ? -5.195 -18.453 1.743 1 93.94 109 SER B N 1
ATOM 1863 C CA . SER B 1 109 ? -4.633 -18.844 0.456 1 93.94 109 SER B CA 1
ATOM 1864 C C . SER B 1 109 ? -5.047 -20.266 0.093 1 93.94 109 SER B C 1
ATOM 1866 O O . SER B 1 109 ? -4.93 -21.188 0.913 1 93.94 109 SER B O 1
ATOM 1868 N N . VAL B 1 110 ? -5.547 -20.469 -1.022 1 95.38 110 VAL B N 1
ATOM 1869 C CA . VAL B 1 110 ? -5.832 -21.766 -1.608 1 95.38 110 VAL B CA 1
ATOM 1870 C C . VAL B 1 110 ? -4.91 -22.016 -2.801 1 95.38 110 VAL B C 1
ATOM 1872 O O . VAL B 1 110 ? -5.078 -21.406 -3.857 1 95.38 110 VAL B O 1
ATOM 1875 N N . TYR B 1 111 ? -4.027 -22.953 -2.635 1 95.94 111 TYR B N 1
ATOM 1876 C CA . TYR B 1 111 ? -3.061 -23.234 -3.689 1 95.94 111 TYR B CA 1
ATOM 1877 C C . TYR B 1 111 ? -3.689 -24.062 -4.797 1 95.94 111 TYR B C 1
ATOM 1879 O O . TYR B 1 111 ? -4.48 -24.969 -4.527 1 95.94 111 TYR B O 1
ATOM 1887 N N . ILE B 1 112 ? -3.33 -23.719 -5.949 1 95 112 ILE B N 1
ATOM 1888 C CA . ILE B 1 112 ? -3.822 -24.375 -7.148 1 95 112 ILE B CA 1
ATOM 1889 C C . ILE B 1 112 ? -2.658 -25.031 -7.895 1 95 112 ILE B C 1
ATOM 1891 O O . ILE B 1 112 ? -1.648 -24.375 -8.172 1 95 112 ILE B O 1
ATOM 1895 N N . ASP B 1 113 ? -2.783 -26.281 -8.102 1 94.69 113 ASP B N 1
ATOM 1896 C CA . ASP B 1 113 ? -1.761 -26.969 -8.891 1 94.69 113 ASP B CA 1
ATOM 1897 C C . ASP B 1 113 ? -1.89 -26.625 -10.375 1 94.69 113 ASP B C 1
ATOM 1899 O O . ASP B 1 113 ? -2.613 -27.297 -11.109 1 94.69 113 ASP B O 1
ATOM 1903 N N . TRP B 1 114 ? -1.303 -25.578 -10.781 1 96.06 114 TRP B N 1
ATOM 1904 C CA . TRP B 1 114 ? -1.368 -25.078 -12.148 1 96.06 114 TRP B CA 1
ATOM 1905 C C . TRP B 1 114 ? -0.052 -24.422 -12.555 1 96.06 114 TRP B C 1
ATOM 1907 O O . TRP B 1 114 ? 0.582 -23.734 -11.75 1 96.06 114 TRP B O 1
ATOM 1917 N N . LYS B 1 115 ? 0.339 -24.609 -13.773 1 95.12 115 LYS B N 1
ATOM 1918 C CA . LYS B 1 115 ? 1.539 -24 -14.344 1 95.12 115 LYS B CA 1
ATOM 1919 C C . LYS B 1 115 ? 1.266 -23.438 -15.734 1 95.12 115 LYS B C 1
ATOM 1921 O O . LYS B 1 115 ? 0.334 -23.875 -16.422 1 95.12 115 LYS B O 1
ATOM 1926 N N . PRO B 1 116 ? 2.08 -22.484 -16.125 1 94.69 116 PRO B N 1
ATOM 1927 C CA . PRO B 1 116 ? 1.916 -21.969 -17.484 1 94.69 116 PRO B CA 1
ATOM 1928 C C . PRO B 1 116 ? 1.963 -23.062 -18.547 1 94.69 116 PRO B C 1
ATOM 1930 O O . PRO B 1 116 ? 2.791 -23.969 -18.453 1 94.69 116 PRO B O 1
ATOM 1933 N N . GLY B 1 117 ? 1.108 -22.922 -19.547 1 92.88 117 GLY B N 1
ATOM 1934 C CA . GLY B 1 117 ? 1.038 -23.938 -20.578 1 92.88 117 GLY B CA 1
ATOM 1935 C C . GLY B 1 117 ? -0.093 -24.922 -20.391 1 92.88 117 GLY B C 1
ATOM 1936 O O . GLY B 1 117 ? -0.488 -25.625 -21.312 1 92.88 117 GLY B O 1
ATOM 1937 N N . GLN B 1 118 ? -0.568 -25.016 -19.125 1 93.69 118 GLN B N 1
ATOM 1938 C CA . GLN B 1 118 ? -1.724 -25.875 -18.859 1 93.69 118 GLN B CA 1
ATOM 1939 C C . GLN B 1 118 ? -3.029 -25.109 -19.094 1 93.69 118 GLN B C 1
ATOM 1941 O O . GLN B 1 118 ? -3.072 -23.891 -18.969 1 93.69 118 GLN B O 1
ATOM 1946 N N . GLU B 1 119 ? -4.023 -25.859 -19.484 1 92.81 119 GLU B N 1
ATOM 1947 C CA . GLU B 1 119 ? -5.348 -25.25 -19.531 1 92.81 119 GLU B CA 1
ATOM 1948 C C . GLU B 1 119 ? -5.816 -24.828 -18.156 1 92.81 119 GLU B C 1
ATOM 1950 O O . GLU B 1 119 ? -5.684 -25.578 -17.188 1 92.81 119 GLU B O 1
ATOM 1955 N N . PHE B 1 120 ? -6.262 -23.641 -18 1 93.06 120 PHE B N 1
ATOM 1956 C CA . PHE B 1 120 ? -6.77 -23.172 -16.719 1 93.06 120 PHE B CA 1
ATOM 1957 C C . PHE B 1 120 ? -8.266 -23.406 -16.609 1 93.06 120 PHE B C 1
ATOM 1959 O O . PHE B 1 120 ? -9.047 -22.922 -17.438 1 93.06 120 PHE B O 1
ATOM 1966 N N . ILE B 1 121 ? -8.633 -24.188 -15.625 1 87.44 121 ILE B N 1
ATOM 1967 C CA . ILE B 1 121 ? -10.039 -24.469 -15.375 1 87.44 121 ILE B CA 1
ATOM 1968 C C . ILE B 1 121 ? -10.508 -23.719 -14.125 1 87.44 121 ILE B C 1
ATOM 1970 O O . ILE B 1 121 ? -10.062 -24.016 -13.016 1 87.44 121 ILE B O 1
ATOM 1974 N N . LYS B 1 122 ? -11.383 -22.703 -14.367 1 83.75 122 LYS B N 1
ATOM 1975 C CA . LYS B 1 122 ? -11.891 -21.906 -13.242 1 83.75 122 LYS B CA 1
ATOM 1976 C C . LYS B 1 122 ? -12.984 -22.672 -12.5 1 83.75 122 LYS B C 1
ATOM 1978 O O . LYS B 1 122 ? -13.953 -23.125 -13.102 1 83.75 122 LYS B O 1
ATOM 1983 N N . GLU B 1 123 ? -12.609 -22.938 -11.266 1 74 123 GLU B N 1
ATOM 1984 C CA . GLU B 1 123 ? -13.648 -23.625 -10.492 1 74 123 GLU B CA 1
ATOM 1985 C C . GLU B 1 123 ? -14.82 -22.688 -10.211 1 74 123 GLU B C 1
ATOM 1987 O O . GLU B 1 123 ? -14.633 -21.5 -9.992 1 74 123 GLU B O 1
ATOM 1992 N N . ALA B 1 124 ? -16.016 -23.219 -10.578 1 59.97 124 ALA B N 1
ATOM 1993 C CA . ALA B 1 124 ? -17.266 -22.516 -10.367 1 59.97 124 ALA B CA 1
ATOM 1994 C C . ALA B 1 124 ? -17.406 -22.047 -8.922 1 59.97 124 ALA B C 1
ATOM 1996 O O . ALA B 1 124 ? -16.922 -22.719 -8 1 59.97 124 ALA B O 1
#

Foldseek 3Di:
DDDDDQVVWAAPVGVFHWTWPDQDPFKTKTKGKAFAFGKDAKKFFAPKKKKKAWQADKKWKAWLQRTDIDGHGDMGIGDHQIIIMIGRNDPGMTMIMMMIGGGDPDDGIGGDPDDHPDNRDRDD/DDDDDQVVWAAPVGVFHWTWPDQDPFKTKTKGKAFAFGKDAKKFFAPKKKKKAWQADKKWKQWLQRTDIDGHGDMGIGDHQIIIMIGRNDPGMTMIMMMIGGGDPDDGIGGDPDDHPDNRDRDD

Solvent-accessible surface area (backbone atoms only — not comparable to full-atom values): 12950 Å² total; per-residue (Å²): 111,49,76,52,44,55,85,81,45,60,30,73,64,69,85,25,40,58,20,66,77,40,81,37,88,50,35,26,34,31,42,31,32,40,42,60,72,34,69,45,75,28,27,24,24,72,77,28,30,42,30,36,39,29,69,36,44,37,34,37,33,30,49,70,71,43,79,45,79,45,34,55,44,24,36,40,36,38,39,63,62,44,30,42,24,40,36,19,78,45,94,47,53,20,31,25,40,36,39,31,31,52,43,66,95,56,91,51,76,44,75,45,99,66,57,92,92,55,88,68,79,81,80,128,111,48,78,52,43,56,86,81,44,60,31,74,65,68,86,25,38,58,20,64,75,40,80,38,90,49,35,27,35,32,39,32,32,40,43,60,71,34,70,46,74,28,26,24,23,73,78,28,31,40,33,37,41,29,69,35,46,38,34,38,31,29,49,70,69,44,79,44,78,44,35,55,43,24,37,40,35,38,39,63,62,45,32,40,25,41,36,18,78,46,95,48,52,20,31,26,40,37,40,32,31,52,43,65,96,58,90,52,74,44,76,44,97,64,56,92,91,54,87,67,78,80,78,128

Sequence (248 aa):
MKLTNENKHEYRFGTHGPKYLTKGPMVDMGVVVIGVGEEHPCHKHTKQEESFFVLEGECSVYLDGVKVVIKKGDYLQCELGESHMFINESDKPFKAVFIKAPHFDVKDSVYIDWKPGQEFIKEAMKLTNENKHEYRFGTHGPKYLTKGPMVDMGVVVIGVGEEHPCHKHTKQEESFFVLEGECSVYLDGVKVVIKKGDYLQCELGESHMFINESDKPFKAVFIKAPHFDVKDSVYIDWKPGQEFIKEA

InterPro domains:
  IPR011051 RmlC-like cupin domain superfamily [SSF51182] (9-103)
  IPR013096 Cupin 2, conserved barrel [PF07883] (31-99)
  IPR014710 RmlC-like jelly roll fold [G3DSA:2.60.120.10] (3-115)
  IPR052538 Flavonoid dioxygenase-like [PTHR43346] (5-110)

Nearest PDB structures (foldseek):
  7zvm-assembly1_A-2  TM=8.801E-01  e=7.138E-08  Thermococcus barophilus
  7zvy-assembly2_B  TM=8.194E-01  e=1.277E-07  Thermococcus kodakarensis
  6o2d-assembly1_A  TM=9.125E-01  e=5.056E-07  Schizosaccharomyces pombe
  2dct-assembly1_A  TM=8.457E-01  e=7.721E-07  Thermus thermophilus HB8
  7x85-assembly2_C  TM=9.307E-01  e=2.225E-06  Gallus gallus

Radius of gyration: 18.6 Å; Cα contacts (8 Å, |Δi|>4): 663; chains: 2; bounding box: 35×52×44 Å

pLDDT: mean 96.33, std 4.67, range [59.81, 99.0]

Organism: Arcobacter nitrofigilis (strain ATCC 33309 / DSM 7299 / CCUG 15893 / LMG 7604 / NCTC 12251 / CI) (NCBI:txid572480)

Secondary structure (DSSP, 8-state):
-EEEEGGGS-BTTBSSEEEEEEE-SS-EEEEEEE-TT-EEEEEEESS-EEEEEEEESEEEEEETTEEEEEETTEEEEEPTT--EEEE--SSS-EEEEEEEES--SS--EEE----TTSPP----/-EEEEGGGS-BTTBSSEEEEEEE-SS-EEEEEEE-TT-EEEEEEESS-EEEEEEEESEEEEEETTEEEEEETTEEEEEPTT--EEEE--SSS-EEEEEEEES--SS--EEE----TTSPP----